Protein AF-A0A5E4J2R1-F1 (afdb_monomer_lite)

Radius of gyration: 23.3 Å; chains: 1; bounding box: 50×39×64 Å

Foldseek 3Di:
DALVLQWDWDDDAQAFIWIGNGNPPDTDTDDGGFGWDEKEAANHLQWIWIDGQQQKIWIGRGNPPDIDIDHRDHDGGDKYWYAYNHRQKIWIATPPPGIAIDGDPPDDDDRPPVVPPDDFQEDEDQEDLADADALVRHQEYEHNAHPAANPEPPPRYHYDDDFFRKHKYKYAHNQDKHAYDHDDQADEDLHDDDGIDDGRKIKIWMFGQHPVSNHTYTNDIDIDD

Secondary structure (DSSP, 8-state):
--TTSSSEEEE-TTS-EEEESSTTSS-EEESS---EEEEEE-TTS--EEEEETTSEEEEESSTTSS-EEEES-SS-----EEE-TTSSEEEEEETTTEEEEEESSS---S---GGG--PPPEEEES--SS--EETTT-SEEEEEEE-S-B--SSTTEES---TT-EEEEEEEESSS--BB---TTEEESSSPPP-B--TTS-EEEEEEEETTTTEEEEEEEEE--

pLDDT: mean 87.52, std 14.46, range [40.81, 98.75]

Structure (mmCIF, N/CA/C/O backbone):
data_AF-A0A5E4J2R1-F1
#
_entry.id   AF-A0A5E4J2R1-F1
#
loop_
_atom_site.group_PDB
_atom_site.id
_atom_site.type_symbol
_atom_site.label_atom_id
_atom_site.label_alt_id
_atom_site.label_comp_id
_atom_site.label_asym_id
_atom_site.label_entity_id
_atom_site.label_seq_id
_atom_site.pdbx_PDB_ins_code
_atom_site.Cartn_x
_atom_site.Cartn_y
_atom_site.Cartn_z
_atom_site.occupancy
_atom_site.B_iso_or_equiv
_atom_site.auth_seq_id
_atom_site.auth_comp_id
_atom_site.auth_asym_id
_atom_site.auth_atom_id
_atom_site.pdbx_PDB_model_num
ATOM 1 N N . MET A 1 1 ? -16.379 -7.594 18.221 1.00 89.44 1 MET A N 1
ATOM 2 C CA . MET A 1 1 ? -15.689 -8.568 19.098 1.00 89.44 1 MET A CA 1
ATOM 3 C C . MET A 1 1 ? -14.523 -9.181 18.340 1.00 89.44 1 MET A C 1
ATOM 5 O O . MET A 1 1 ? -14.569 -9.169 17.112 1.00 89.44 1 MET A O 1
ATOM 9 N N . SER A 1 2 ? -13.507 -9.691 19.039 1.00 94.31 2 SER A N 1
ATOM 10 C CA . SER A 1 2 ? -12.417 -10.453 18.418 1.00 94.31 2 SER A CA 1
ATOM 11 C C . SER A 1 2 ? -12.935 -11.784 17.867 1.00 94.31 2 SER A C 1
ATOM 13 O O . SER A 1 2 ? -14.001 -12.256 18.260 1.00 94.31 2 SER A O 1
ATOM 15 N N . SER A 1 3 ? -12.163 -12.421 16.987 1.00 93.50 3 SER A N 1
ATOM 16 C CA . SER A 1 3 ? -12.487 -13.737 16.411 1.00 93.50 3 SER A CA 1
ATOM 17 C C . SER A 1 3 ? -12.657 -14.834 17.467 1.00 93.50 3 SER A C 1
ATOM 19 O O . SER A 1 3 ? -13.512 -15.699 17.321 1.00 93.50 3 SER A O 1
ATOM 21 N N . SER A 1 4 ? -11.888 -14.761 18.557 1.00 94.06 4 SER A N 1
ATOM 22 C CA . SER A 1 4 ? -12.010 -15.652 19.715 1.00 94.06 4 SER A CA 1
ATOM 23 C C . SER A 1 4 ? -13.182 -15.310 20.639 1.00 94.06 4 SER A C 1
ATOM 25 O O . SER A 1 4 ? -13.498 -16.083 21.535 1.00 94.06 4 SER A O 1
ATOM 27 N N . GLY A 1 5 ? -13.783 -14.126 20.496 1.00 93.88 5 GLY A N 1
ATOM 28 C CA . GLY A 1 5 ? -14.782 -13.590 21.421 1.00 93.88 5 GLY A CA 1
ATOM 29 C C . GLY A 1 5 ? -14.245 -13.150 22.788 1.00 93.88 5 GLY A C 1
ATOM 30 O O . GLY A 1 5 ? -15.014 -12.592 23.572 1.00 93.88 5 GLY A O 1
ATOM 31 N N . GLN A 1 6 ? -12.950 -13.353 23.060 1.00 95.56 6 GLN A N 1
ATOM 32 C CA . GLN A 1 6 ? -12.293 -12.948 24.305 1.00 95.56 6 GLN A CA 1
ATOM 33 C C . GLN A 1 6 ? -12.367 -11.435 24.520 1.00 95.56 6 GLN A C 1
ATOM 35 O O . GLN A 1 6 ? -12.690 -10.993 25.623 1.00 95.56 6 GLN A O 1
ATOM 40 N N . TYR A 1 7 ? -12.078 -10.662 23.467 1.00 96.88 7 TYR A N 1
ATOM 41 C CA . TYR A 1 7 ? -12.119 -9.208 23.503 1.00 96.88 7 TYR A CA 1
ATOM 42 C C . TYR A 1 7 ? -13.437 -8.697 22.933 1.00 96.88 7 TYR A C 1
ATOM 44 O O . TYR A 1 7 ? -13.850 -9.046 21.819 1.00 96.88 7 TYR A O 1
ATOM 52 N N . GLN A 1 8 ? -14.102 -7.840 23.697 1.00 96.75 8 GLN A N 1
ATOM 53 C CA . GLN A 1 8 ? -15.387 -7.258 23.340 1.00 96.75 8 GLN A CA 1
ATOM 54 C C . GLN A 1 8 ? -15.348 -5.757 23.589 1.00 96.75 8 GLN A C 1
ATOM 56 O O . GLN A 1 8 ? -14.714 -5.286 24.529 1.00 96.75 8 GLN A O 1
ATOM 61 N N . LEU A 1 9 ? -16.013 -5.023 22.705 1.00 94.19 9 LEU A N 1
ATOM 62 C CA . LEU A 1 9 ? -16.064 -3.572 22.707 1.00 94.19 9 LEU A CA 1
ATOM 63 C C . LEU A 1 9 ? -17.522 -3.173 22.558 1.00 94.19 9 LEU A C 1
ATOM 65 O O . LEU A 1 9 ? -18.191 -3.627 21.627 1.00 94.19 9 LEU A O 1
ATOM 69 N N . ALA A 1 10 ? -17.994 -2.359 23.487 1.00 92.31 10 ALA A N 1
ATOM 70 C CA . ALA A 1 10 ? -19.343 -1.835 23.497 1.00 92.31 10 ALA A CA 1
ATOM 71 C C . ALA A 1 10 ? -19.299 -0.339 23.787 1.00 92.31 10 ALA A C 1
ATOM 73 O O . ALA A 1 10 ? -18.392 0.165 24.447 1.00 92.31 10 ALA A O 1
ATOM 74 N N . ILE A 1 11 ? -20.296 0.364 23.277 1.00 89.88 11 ILE A N 1
ATOM 75 C CA . ILE A 1 11 ? -20.516 1.777 23.552 1.00 89.88 11 ILE A CA 1
ATOM 76 C C . ILE A 1 11 ? -21.952 1.954 23.994 1.00 89.88 11 ILE A C 1
ATOM 78 O O . ILE A 1 11 ? -22.851 1.237 23.549 1.00 89.88 11 ILE A O 1
ATOM 82 N N . VAL A 1 12 ? -22.156 2.937 24.854 1.00 85.50 12 VAL A N 1
ATOM 83 C CA . VAL A 1 12 ? -23.478 3.453 25.169 1.00 85.50 12 VAL A CA 1
ATOM 84 C C . VAL A 1 12 ? -23.508 4.890 24.661 1.00 85.50 12 VAL A C 1
ATOM 86 O O . VAL A 1 12 ? -22.585 5.668 24.902 1.00 85.50 12 VAL A O 1
ATOM 89 N N . TYR A 1 13 ? -24.537 5.217 23.879 1.00 77.56 13 TYR A N 1
ATOM 90 C CA . TYR A 1 13 ? -24.644 6.530 23.252 1.00 77.56 13 TYR A CA 1
ATOM 91 C C . TYR A 1 13 ? -24.635 7.637 24.316 1.00 77.56 13 TYR A C 1
ATOM 93 O O . TYR A 1 13 ? -25.424 7.600 25.260 1.00 77.56 13 TYR A O 1
ATOM 101 N N . GLY A 1 14 ? -23.738 8.613 24.153 1.00 70.81 14 GLY A N 1
ATOM 102 C CA . GLY A 1 14 ? -23.574 9.736 25.081 1.00 70.81 14 GLY A CA 1
ATOM 103 C C . GLY A 1 14 ? -22.829 9.410 26.379 1.00 70.81 14 GLY A C 1
ATOM 104 O O . GLY A 1 14 ? -22.854 10.228 27.298 1.00 70.81 14 GLY A O 1
ATOM 105 N N . THR A 1 15 ? -22.189 8.240 26.490 1.00 81.50 15 THR A N 1
ATOM 106 C CA . THR A 1 15 ? -21.354 7.902 27.650 1.00 81.50 15 THR A CA 1
ATOM 107 C C . THR A 1 15 ? -19.948 7.464 27.233 1.00 81.50 15 THR A C 1
ATOM 109 O O . THR A 1 15 ? -19.196 8.250 26.678 1.00 81.50 15 THR A O 1
ATOM 112 N N . THR A 1 16 ? -19.524 6.253 27.559 1.00 87.19 16 THR A N 1
ATOM 113 C CA . THR A 1 16 ? -18.132 5.817 27.509 1.00 87.19 16 THR A CA 1
ATOM 114 C C . THR A 1 16 ? -17.987 4.529 26.712 1.00 87.19 16 THR A C 1
ATOM 116 O O . THR A 1 16 ? -18.958 3.894 26.287 1.00 87.19 16 THR A O 1
ATOM 119 N N . ILE A 1 17 ? -16.732 4.149 26.498 1.00 90.25 17 ILE A N 1
ATOM 120 C CA . ILE A 1 17 ? -16.370 2.877 25.894 1.00 90.25 17 ILE A CA 1
ATOM 121 C C . ILE A 1 17 ? -16.270 1.829 27.004 1.00 90.25 17 ILE A C 1
ATOM 123 O O . ILE A 1 17 ? -15.612 2.050 28.023 1.00 90.25 17 ILE A O 1
ATOM 127 N N . TYR A 1 18 ? -16.884 0.673 26.778 1.00 92.88 18 TYR A N 1
ATOM 128 C CA . TYR A 1 18 ? -16.782 -0.504 27.628 1.00 92.88 18 TYR A CA 1
ATOM 129 C C . TYR A 1 18 ? -15.952 -1.569 26.922 1.00 92.88 18 TYR A C 1
ATOM 131 O O . TYR A 1 18 ? -16.212 -1.911 25.765 1.00 92.88 18 TYR A O 1
ATOM 139 N N . ILE A 1 19 ? -14.977 -2.124 27.638 1.00 94.19 19 ILE A N 1
ATOM 140 C CA . ILE A 1 19 ? -14.077 -3.154 27.122 1.00 94.19 19 ILE A CA 1
ATOM 141 C C . ILE A 1 19 ? -14.129 -4.369 28.031 1.00 94.19 19 ILE A C 1
ATOM 143 O O . ILE A 1 19 ? -13.991 -4.254 29.248 1.00 94.19 19 ILE A O 1
ATOM 147 N N . SER A 1 20 ? -14.285 -5.542 27.432 1.00 96.44 20 SER A N 1
ATOM 148 C CA . SER A 1 20 ? -14.070 -6.815 28.109 1.00 96.44 20 SER A CA 1
ATOM 149 C C . SER A 1 20 ? -12.901 -7.544 27.465 1.00 96.44 20 SER A C 1
ATOM 151 O O . SER A 1 20 ? -12.768 -7.551 26.244 1.00 96.44 20 SER A O 1
ATOM 153 N N . SER A 1 21 ? -12.068 -8.168 28.292 1.00 95.62 21 SER A N 1
ATOM 154 C CA . SER A 1 21 ? -10.957 -9.040 27.888 1.00 95.62 21 SER A CA 1
ATOM 155 C C . SER A 1 21 ? -11.150 -10.490 28.351 1.00 95.62 21 SER A C 1
ATOM 157 O O . SER A 1 21 ? -10.240 -11.315 28.236 1.00 95.62 21 SER A O 1
ATOM 159 N N . ASN A 1 22 ? -12.327 -10.802 28.902 1.00 95.56 22 ASN A N 1
ATOM 160 C CA . ASN A 1 22 ? -12.652 -12.084 29.520 1.00 95.56 22 ASN A CA 1
ATOM 161 C C . ASN A 1 22 ? -14.040 -12.593 29.110 1.00 95.56 22 ASN A C 1
ATOM 163 O O . ASN A 1 22 ? -14.791 -13.113 29.938 1.00 95.56 22 ASN A O 1
ATOM 167 N N . TYR A 1 23 ? -14.354 -12.490 27.814 1.00 95.94 23 TYR A N 1
ATOM 168 C CA . TYR A 1 23 ? -15.583 -13.038 27.224 1.00 95.94 23 TYR A CA 1
ATOM 169 C C . TYR A 1 23 ? -16.872 -12.399 27.768 1.00 95.94 23 TYR A C 1
ATOM 171 O O . TYR A 1 23 ? -17.917 -13.043 27.813 1.00 95.94 23 TYR A O 1
ATOM 179 N N . GLY A 1 24 ? -16.811 -11.132 28.187 1.00 95.62 24 GLY A N 1
ATOM 180 C CA . GLY A 1 24 ? -17.970 -10.387 28.680 1.00 95.62 24 GLY A CA 1
ATOM 181 C C . GLY A 1 24 ? -18.297 -10.616 30.158 1.00 95.62 24 GLY A C 1
ATOM 182 O O . GLY A 1 24 ? -19.318 -10.112 30.619 1.00 95.62 24 GLY A O 1
ATOM 183 N N . GLN A 1 25 ? -17.452 -11.337 30.908 1.00 95.44 25 GLN A N 1
ATOM 184 C CA . GLN A 1 25 ? -17.652 -11.564 32.347 1.00 95.44 25 GLN A CA 1
ATOM 185 C C . GLN A 1 25 ? -17.498 -10.277 33.161 1.00 95.44 25 GLN A C 1
ATOM 187 O O . GLN A 1 25 ? -18.280 -10.017 34.072 1.00 95.44 25 GLN A O 1
ATOM 192 N N . THR A 1 26 ? -16.500 -9.456 32.827 1.00 96.19 26 THR A N 1
ATOM 193 C CA . THR A 1 26 ? -16.314 -8.127 33.417 1.00 96.19 26 THR A CA 1
ATOM 194 C C . THR A 1 26 ? -16.064 -7.090 32.333 1.00 96.19 26 THR A C 1
ATOM 196 O O . THR A 1 26 ? -15.478 -7.398 31.291 1.00 96.19 26 THR A O 1
ATOM 199 N N . TRP A 1 27 ? -16.457 -5.851 32.617 1.00 94.31 27 TRP A N 1
ATOM 200 C CA . TRP A 1 27 ? -16.307 -4.717 31.715 1.00 94.31 27 TRP A CA 1
ATOM 201 C C . TRP A 1 27 ? -15.584 -3.571 32.412 1.00 94.31 27 TRP A C 1
ATOM 203 O O . TRP A 1 27 ? -15.973 -3.153 33.502 1.00 94.31 27 TRP A O 1
ATOM 213 N N . THR A 1 28 ? -14.552 -3.056 31.757 1.00 92.19 28 THR A N 1
ATOM 214 C CA . THR A 1 28 ? -13.813 -1.868 32.177 1.00 92.19 28 THR A CA 1
ATOM 215 C C . THR A 1 28 ? -14.284 -0.676 31.358 1.00 92.19 28 THR A C 1
ATOM 217 O O . THR A 1 28 ? -14.430 -0.777 30.140 1.00 92.19 28 THR A O 1
ATOM 220 N N . VAL A 1 29 ? -14.508 0.454 32.024 1.00 90.12 29 VAL A N 1
ATOM 221 C CA . VAL A 1 29 ? -14.867 1.720 31.378 1.00 90.12 29 VAL A CA 1
ATOM 222 C C . VAL A 1 29 ? -13.604 2.496 31.028 1.00 90.12 29 VAL A C 1
ATOM 224 O O . VAL A 1 29 ? -12.741 2.678 31.885 1.00 90.12 29 VAL A O 1
ATOM 227 N N . ILE A 1 30 ? -13.516 2.984 29.791 1.00 84.94 30 ILE A N 1
ATOM 228 C CA . ILE A 1 30 ? -12.405 3.812 29.322 1.00 84.94 30 ILE A CA 1
ATOM 229 C C . ILE A 1 30 ? -12.891 5.217 28.948 1.00 84.94 30 ILE A C 1
ATOM 231 O O . ILE A 1 30 ? -13.820 5.376 28.155 1.00 84.94 30 ILE A O 1
ATOM 235 N N . GLY A 1 31 ? -12.183 6.226 29.471 1.00 72.75 31 GLY A N 1
ATOM 236 C CA . GLY A 1 31 ? -12.315 7.634 29.089 1.00 72.75 31 GLY A CA 1
ATOM 237 C C . GLY A 1 31 ? -13.378 8.427 29.856 1.00 72.75 31 GLY A C 1
ATOM 238 O O . GLY A 1 31 ? -14.080 7.908 30.722 1.00 72.75 31 GLY A O 1
ATOM 239 N N . ALA A 1 32 ? -13.462 9.719 29.531 1.00 66.81 32 ALA A N 1
ATOM 240 C CA . ALA A 1 32 ? -14.555 10.596 29.944 1.00 66.81 32 ALA A CA 1
ATOM 241 C C . ALA A 1 32 ? -15.752 10.442 28.980 1.00 66.81 32 ALA A C 1
ATOM 243 O O . ALA A 1 32 ? -15.546 9.996 27.849 1.00 66.81 32 ALA A O 1
ATOM 244 N N . PRO A 1 33 ? -16.982 10.799 29.397 1.00 74.25 33 PRO A N 1
ATOM 245 C CA . PRO A 1 33 ? -18.154 10.713 28.535 1.00 74.25 33 PRO A CA 1
ATOM 246 C C . PRO A 1 33 ? -17.985 11.491 27.223 1.00 74.25 33 PRO A C 1
ATOM 248 O O . PRO A 1 33 ? -17.646 12.673 27.241 1.00 74.25 33 PRO A O 1
ATOM 251 N N . ASP A 1 34 ? -18.259 10.829 26.103 1.00 84.19 34 ASP A N 1
ATOM 252 C CA . ASP A 1 34 ? -18.321 11.397 24.760 1.00 84.19 34 ASP A CA 1
ATOM 253 C C . ASP A 1 34 ? -19.457 10.722 23.966 1.00 84.19 34 ASP A C 1
ATOM 255 O O . ASP A 1 34 ? -19.998 9.675 24.329 1.00 84.19 34 ASP A O 1
ATOM 259 N N . TYR A 1 35 ? -19.851 11.317 22.850 1.00 87.19 35 TYR A N 1
ATOM 260 C CA . TYR A 1 35 ? -20.931 10.830 22.003 1.00 87.19 35 TYR A CA 1
ATOM 261 C C . TYR A 1 35 ? -20.401 9.823 20.984 1.00 87.19 35 TYR A C 1
ATOM 263 O O . TYR A 1 35 ? -20.347 10.097 19.784 1.00 87.19 35 TYR A O 1
ATOM 271 N N . PHE A 1 36 ? -19.988 8.651 21.468 1.00 89.06 36 PHE A N 1
ATOM 272 C CA . PHE A 1 36 ? -19.581 7.539 20.611 1.00 89.06 36 PHE A CA 1
ATOM 273 C C . PHE A 1 36 ? -20.764 6.983 19.815 1.00 89.06 36 PHE A C 1
ATOM 275 O O . PHE A 1 36 ? -21.855 6.787 20.352 1.00 89.06 36 PHE A O 1
ATOM 282 N N . ILE A 1 37 ? -20.531 6.708 18.533 1.00 88.88 37 ILE A N 1
ATOM 283 C CA . ILE A 1 37 ? -21.577 6.289 17.583 1.00 88.88 37 ILE A CA 1
ATOM 284 C C . ILE A 1 37 ? -21.237 5.012 16.818 1.00 88.88 37 ILE A C 1
ATOM 286 O O . ILE A 1 37 ? -22.139 4.322 16.353 1.00 88.88 37 ILE A O 1
ATOM 290 N N . SER A 1 38 ? -19.955 4.663 16.704 1.00 90.38 38 SER A N 1
ATOM 291 C CA . SER A 1 38 ? -19.528 3.425 16.055 1.00 90.38 38 SER A CA 1
ATOM 292 C C . SER A 1 38 ? -18.242 2.910 16.683 1.00 90.38 38 SER A C 1
ATOM 294 O O . SER A 1 38 ? -17.382 3.680 17.114 1.00 90.38 38 SER A O 1
ATOM 296 N N . VAL A 1 39 ? -18.103 1.587 16.687 1.00 93.38 39 VAL A N 1
ATOM 297 C CA . VAL A 1 39 ? -16.910 0.880 17.151 1.00 93.38 39 VAL A CA 1
ATOM 298 C C . VAL A 1 39 ? -16.507 -0.215 16.178 1.00 93.38 39 VAL A C 1
ATOM 300 O O . VAL A 1 39 ? -17.352 -0.790 15.496 1.00 93.38 39 VAL A O 1
ATOM 303 N N . ALA A 1 40 ? -15.216 -0.530 16.134 1.00 94.19 40 ALA A N 1
ATOM 304 C CA . ALA A 1 40 ? -14.683 -1.648 15.366 1.00 94.19 40 ALA A CA 1
ATOM 305 C C . ALA A 1 40 ? -13.457 -2.251 16.059 1.00 94.19 40 ALA A C 1
ATOM 307 O O . ALA A 1 40 ? -12.823 -1.617 16.898 1.00 94.19 40 ALA A O 1
ATOM 308 N N . MET A 1 41 ? -13.124 -3.494 15.720 1.00 94.62 41 MET A N 1
ATOM 309 C CA . MET A 1 41 ? -12.015 -4.226 16.329 1.00 94.62 41 MET A CA 1
ATOM 310 C C . MET A 1 41 ? -11.396 -5.192 15.315 1.00 94.62 41 MET A C 1
ATOM 312 O O . MET A 1 41 ? -12.126 -5.773 14.511 1.00 94.62 41 MET A O 1
ATOM 316 N N . SER A 1 42 ? -10.073 -5.380 15.359 1.00 94.38 42 SER A N 1
ATOM 317 C CA . SER A 1 42 ? -9.389 -6.413 14.568 1.00 94.38 42 SER A CA 1
ATOM 318 C C . SER A 1 42 ? -9.768 -7.825 15.030 1.00 94.38 42 SER A C 1
ATOM 320 O O . SER A 1 42 ? -10.195 -8.041 16.165 1.00 94.38 42 SER A O 1
ATOM 322 N N . ALA A 1 43 ? -9.545 -8.838 14.191 1.00 92.94 43 ALA A N 1
ATOM 323 C CA . ALA A 1 43 ? -9.844 -10.223 14.562 1.00 92.94 43 ALA A CA 1
ATOM 324 C C . ALA A 1 43 ? -9.031 -10.702 15.778 1.00 92.94 43 ALA A C 1
ATOM 326 O O . ALA A 1 43 ? -9.512 -11.548 16.533 1.00 92.94 43 ALA A O 1
ATOM 327 N N . SER A 1 44 ? -7.834 -10.149 15.998 1.00 91.56 44 SER A N 1
ATOM 328 C CA . SER A 1 44 ? -7.002 -10.429 17.176 1.00 91.56 44 SER A CA 1
ATOM 329 C C . SER A 1 44 ? -7.484 -9.740 18.456 1.00 91.56 44 SER A C 1
ATOM 331 O O . SER A 1 44 ? -7.102 -10.152 19.544 1.00 91.56 44 SER A O 1
ATOM 333 N N . GLY A 1 45 ? -8.301 -8.688 18.354 1.00 93.50 45 GLY A N 1
ATOM 334 C CA . GLY A 1 45 ? -8.686 -7.838 19.485 1.00 93.50 45 GLY A CA 1
ATOM 335 C C . GLY A 1 45 ? -7.661 -6.772 19.878 1.00 93.50 45 GLY A C 1
ATOM 336 O O . GLY A 1 45 ? -7.972 -5.911 20.701 1.00 93.50 45 GLY A O 1
ATOM 337 N N . GLN A 1 46 ? -6.467 -6.805 19.278 1.00 91.81 46 GLN A N 1
ATOM 338 C CA . GLN A 1 46 ? -5.376 -5.881 19.584 1.00 91.81 46 GLN A CA 1
ATOM 339 C C . GLN A 1 46 ? -5.703 -4.444 19.180 1.00 91.81 46 GLN A C 1
ATOM 341 O O . GLN A 1 46 ? -5.436 -3.524 19.950 1.00 91.81 46 GLN A O 1
ATOM 346 N N . ILE A 1 47 ? -6.272 -4.259 17.984 1.00 91.31 47 ILE A N 1
ATOM 347 C CA . ILE A 1 47 ? -6.663 -2.941 17.489 1.00 91.31 47 ILE A CA 1
ATOM 348 C C . ILE A 1 47 ? -8.138 -2.740 17.784 1.00 91.31 47 ILE A C 1
ATOM 350 O O . ILE A 1 47 ? -8.976 -3.544 17.369 1.00 91.31 47 ILE A O 1
ATOM 354 N N . GLN A 1 48 ? -8.445 -1.649 18.474 1.00 93.44 48 GLN A N 1
ATOM 355 C CA . GLN A 1 48 ? -9.800 -1.266 18.844 1.00 93.44 48 GLN A CA 1
ATOM 356 C C . GLN A 1 48 ? -10.028 0.187 18.452 1.00 93.44 48 GLN A C 1
ATOM 358 O O . GLN A 1 48 ? -9.163 1.038 18.655 1.00 93.44 48 GLN A O 1
ATOM 363 N N . LEU A 1 49 ? -11.182 0.450 17.852 1.00 92.00 49 LEU A N 1
ATOM 364 C CA . LEU A 1 49 ? -11.539 1.739 17.285 1.00 92.00 49 LEU A CA 1
ATOM 365 C C . LEU A 1 49 ? -12.886 2.177 17.837 1.00 92.00 49 LEU A C 1
ATOM 367 O O . LEU A 1 49 ? -13.826 1.382 17.884 1.00 92.00 49 LEU A O 1
ATOM 371 N N . ALA A 1 50 ? -12.988 3.453 18.176 1.00 91.25 50 ALA A N 1
ATOM 372 C CA . ALA A 1 50 ? -14.244 4.109 18.491 1.00 91.25 50 ALA A CA 1
ATOM 373 C C . ALA A 1 50 ? -14.265 5.481 17.828 1.00 91.25 50 ALA A C 1
ATOM 375 O O . ALA A 1 50 ? -13.239 6.153 17.753 1.00 91.25 50 ALA A O 1
ATOM 376 N N . VAL A 1 51 ? -15.420 5.903 17.336 1.00 88.75 51 VAL A N 1
ATOM 377 C CA . VAL A 1 51 ? -15.590 7.227 16.734 1.00 88.75 51 VAL A CA 1
ATOM 378 C C . VAL A 1 51 ? -16.744 7.959 17.393 1.00 88.75 51 VAL A C 1
ATOM 380 O O . VAL A 1 51 ? -17.739 7.337 17.784 1.00 88.75 51 VAL A O 1
ATOM 383 N N . ASN A 1 52 ? -16.592 9.272 17.537 1.00 87.12 52 ASN A N 1
ATOM 384 C CA . ASN A 1 52 ? -17.597 10.136 18.139 1.00 87.12 52 ASN A CA 1
ATOM 385 C C . ASN A 1 52 ? -18.289 11.023 17.093 1.00 87.12 52 ASN A C 1
ATOM 387 O O . ASN A 1 52 ? -17.928 11.059 15.911 1.00 87.12 52 ASN A O 1
ATOM 391 N N . THR A 1 53 ? -19.295 11.772 17.538 1.00 83.81 53 THR A N 1
ATOM 392 C CA . THR A 1 53 ? -19.990 12.751 16.696 1.00 83.81 53 THR A CA 1
ATOM 393 C C . THR A 1 53 ? -19.123 13.963 16.352 1.00 83.81 53 THR A C 1
ATOM 395 O O . THR A 1 53 ? -19.404 14.631 15.370 1.00 83.81 53 THR A O 1
ATOM 398 N N . THR A 1 54 ? -18.045 14.265 17.074 1.00 82.12 54 THR A N 1
ATOM 399 C CA . THR A 1 54 ? -17.214 15.454 16.785 1.00 82.12 54 THR A CA 1
ATOM 400 C C . THR A 1 54 ? -16.166 15.231 15.688 1.00 82.12 54 THR A C 1
ATOM 402 O O . THR A 1 54 ? -15.422 16.150 15.354 1.00 82.12 54 THR A O 1
ATOM 405 N N . GLY A 1 55 ? -16.119 14.033 15.094 1.00 81.12 55 GLY A N 1
ATOM 406 C CA . GLY A 1 55 ? -15.180 13.696 14.021 1.00 81.12 55 GLY A CA 1
ATOM 407 C C . GLY A 1 55 ? -13.822 13.198 14.522 1.00 81.12 55 GLY A C 1
ATOM 408 O O . GLY A 1 55 ? -12.863 13.147 13.744 1.00 81.12 55 GLY A O 1
ATOM 409 N N . LEU A 1 56 ? -13.724 12.823 15.801 1.00 85.25 56 LEU A N 1
ATOM 410 C CA . LEU A 1 56 ? -12.561 12.144 16.364 1.00 85.25 56 LEU A CA 1
ATOM 411 C C . LEU A 1 56 ? -12.681 10.627 16.200 1.00 85.25 56 LEU A C 1
ATOM 413 O O . LEU A 1 56 ? -13.745 10.033 16.387 1.00 85.25 56 LEU A O 1
ATOM 417 N N . ILE A 1 57 ? -11.541 9.998 15.923 1.0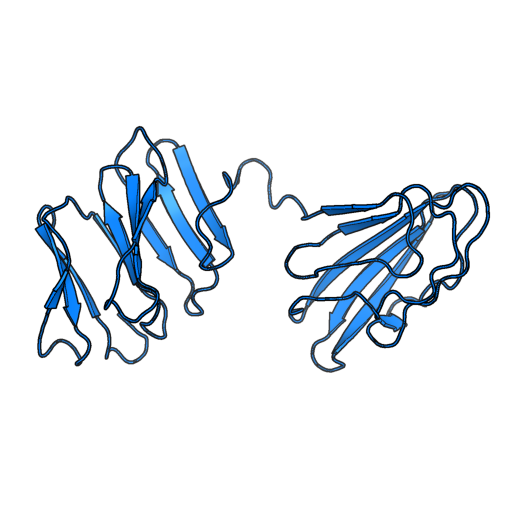0 88.06 57 ILE A N 1
ATOM 418 C CA . ILE A 1 57 ? -11.334 8.562 16.092 1.00 88.06 57 ILE A CA 1
ATOM 419 C C . ILE A 1 57 ? -10.392 8.307 17.251 1.00 88.06 57 ILE A C 1
ATOM 421 O O . ILE A 1 57 ? -9.308 8.878 17.332 1.00 88.06 57 ILE A O 1
ATOM 425 N N . TYR A 1 58 ? -10.808 7.403 18.117 1.00 88.75 58 TYR A N 1
ATOM 426 C CA . TYR A 1 58 ? -10.050 6.869 19.225 1.00 88.75 58 TYR A CA 1
ATOM 427 C C . TYR A 1 58 ? -9.501 5.513 18.801 1.00 88.75 58 TYR A C 1
ATOM 429 O O . TYR A 1 58 ? -10.232 4.676 18.269 1.00 88.75 58 TYR A O 1
ATOM 437 N N . VAL A 1 59 ? -8.205 5.315 19.014 1.00 89.12 59 VAL A N 1
ATOM 438 C CA . VAL A 1 59 ? -7.459 4.135 18.583 1.00 89.12 59 VAL A CA 1
ATOM 439 C C . VAL A 1 59 ? -6.705 3.562 19.772 1.00 89.12 59 VAL A C 1
ATOM 441 O O . VAL A 1 59 ? -5.880 4.250 20.378 1.00 89.12 59 VAL A O 1
ATOM 444 N N . SER A 1 60 ? -6.948 2.287 20.052 1.00 91.00 60 SER A N 1
ATOM 445 C CA . SER A 1 60 ? -6.082 1.450 20.876 1.00 91.00 60 SER A CA 1
ATOM 446 C C . SER A 1 60 ? -5.367 0.430 19.998 1.00 91.00 60 SER A C 1
ATOM 448 O O . SER A 1 60 ? -5.952 -0.112 19.058 1.00 91.00 60 SER A O 1
ATOM 450 N N . LEU A 1 61 ? -4.094 0.187 20.307 1.00 88.19 61 LEU A N 1
ATOM 451 C CA . LEU A 1 61 ? -3.229 -0.791 19.634 1.00 88.19 61 LEU A CA 1
ATOM 452 C C . LEU A 1 61 ? -2.759 -1.901 20.590 1.00 88.19 61 LEU A C 1
ATOM 454 O O . LEU A 1 61 ? -1.894 -2.706 20.246 1.00 88.19 61 LEU A O 1
ATOM 458 N N . ASP A 1 62 ? -3.293 -1.915 21.806 1.00 86.81 62 ASP A N 1
ATOM 459 C CA . ASP A 1 62 ? -2.842 -2.729 22.928 1.00 86.81 62 ASP A CA 1
ATOM 460 C C . ASP A 1 62 ? -4.029 -3.340 23.682 1.00 86.81 62 ASP A C 1
ATOM 462 O O . ASP A 1 62 ? -4.055 -3.391 24.908 1.00 86.81 62 ASP A O 1
ATOM 466 N N . PHE A 1 63 ? -5.015 -3.841 22.931 1.00 90.50 63 PHE A N 1
ATOM 467 C CA . PHE A 1 63 ? -6.181 -4.550 23.470 1.00 90.50 63 PHE A CA 1
ATOM 468 C C . PHE A 1 63 ? -7.082 -3.695 24.373 1.00 90.50 63 PHE A C 1
ATOM 470 O O . PHE A 1 63 ? -7.794 -4.222 25.231 1.00 90.50 63 PHE A O 1
ATOM 477 N N . GLY A 1 64 ? -7.097 -2.383 24.151 1.00 89.81 64 GLY A N 1
ATOM 478 C CA . GLY A 1 64 ? -7.942 -1.451 24.886 1.00 89.81 64 GLY A CA 1
ATOM 479 C C . GLY A 1 64 ? -7.303 -0.879 26.150 1.00 89.81 64 GLY A C 1
ATOM 480 O O . GLY A 1 64 ? -8.006 -0.201 26.898 1.00 89.81 64 GLY A O 1
ATOM 481 N N . LEU A 1 65 ? -6.013 -1.139 26.398 1.00 87.81 65 LEU A N 1
ATOM 482 C CA . LEU A 1 65 ? -5.306 -0.651 27.586 1.00 87.81 65 LEU A CA 1
ATOM 483 C C . LEU A 1 65 ? -4.983 0.845 27.488 1.00 87.81 65 LEU A C 1
ATOM 485 O O . LEU A 1 65 ? -5.178 1.577 28.458 1.00 87.81 65 LEU A O 1
ATOM 489 N N . THR A 1 66 ? -4.536 1.313 26.321 1.00 87.44 66 THR A N 1
ATOM 490 C CA . THR A 1 66 ? -4.283 2.731 26.044 1.00 87.44 66 THR A CA 1
ATOM 491 C C . THR A 1 66 ? -5.015 3.189 24.791 1.00 87.44 66 THR A C 1
ATOM 493 O O . THR A 1 66 ? -5.226 2.427 23.848 1.00 87.44 66 THR A O 1
ATOM 496 N N . TRP A 1 67 ? -5.426 4.459 24.788 1.00 89.00 67 TRP A N 1
ATOM 497 C CA . TRP A 1 67 ? -6.214 5.054 23.714 1.00 89.00 67 TRP A CA 1
ATOM 498 C C . TRP A 1 67 ? -5.662 6.419 23.335 1.00 89.00 67 TRP A C 1
ATOM 500 O O . TRP A 1 67 ? -5.400 7.258 24.194 1.00 89.00 67 TRP A O 1
ATOM 510 N N . ASN A 1 68 ? -5.527 6.645 22.032 1.00 86.00 68 ASN A N 1
ATOM 511 C CA . ASN A 1 68 ? -5.132 7.925 21.457 1.00 86.00 68 ASN A CA 1
ATOM 512 C C . ASN A 1 68 ? -6.237 8.426 20.527 1.00 86.00 68 ASN A C 1
ATOM 514 O O . ASN A 1 68 ? -6.841 7.626 19.816 1.00 86.00 68 ASN A O 1
ATOM 518 N N . SER A 1 69 ? -6.493 9.734 20.509 1.00 86.19 69 SER A N 1
ATOM 519 C CA . SER A 1 69 ? -7.517 10.348 19.656 1.00 86.19 69 SER A CA 1
ATOM 520 C C . SER A 1 69 ? -6.911 11.127 18.491 1.00 86.19 69 SER A C 1
ATOM 522 O O . SER A 1 69 ? -5.930 11.851 18.672 1.00 86.19 69 SER A O 1
ATOM 524 N N . TYR A 1 70 ? -7.545 11.059 17.322 1.00 84.25 70 TYR A N 1
ATOM 525 C CA . TYR A 1 70 ? -7.129 11.760 16.109 1.00 84.25 70 TYR A CA 1
ATOM 526 C C . TYR A 1 70 ? -8.325 12.396 15.408 1.00 84.25 70 TYR A C 1
ATOM 528 O O . TYR A 1 70 ? -9.398 11.803 15.337 1.00 84.25 70 TYR A O 1
ATOM 536 N N . MET A 1 71 ? -8.136 13.593 14.857 1.00 83.69 71 MET A N 1
ATOM 537 C CA . MET A 1 71 ? -9.169 14.272 14.077 1.00 83.69 71 MET A CA 1
ATOM 538 C C . MET A 1 71 ? -9.243 13.693 12.664 1.00 83.69 71 MET A C 1
ATOM 540 O O . MET A 1 71 ? -8.258 13.731 11.929 1.00 83.69 71 MET A O 1
ATOM 544 N N . ILE A 1 72 ? -10.416 13.175 12.288 1.00 77.56 72 ILE A N 1
ATOM 545 C CA . ILE A 1 72 ? -10.723 12.743 10.917 1.00 77.56 72 ILE A CA 1
ATOM 546 C C . ILE A 1 72 ? -11.212 13.941 10.101 1.00 77.56 72 ILE A C 1
ATOM 548 O O . ILE A 1 72 ? -10.757 14.149 8.976 1.00 77.56 72 ILE A O 1
ATOM 552 N N . HIS A 1 73 ? -12.138 14.731 10.658 1.00 73.94 73 HIS A N 1
ATOM 553 C CA . HIS A 1 73 ? -12.716 15.887 9.977 1.00 73.94 73 HIS A CA 1
ATOM 554 C C . HIS A 1 73 ? -13.215 16.951 10.976 1.00 73.94 73 HIS A C 1
ATOM 556 O O . HIS A 1 73 ? -13.862 16.585 11.953 1.00 73.94 73 HIS A O 1
ATOM 562 N N . PRO A 1 74 ? -12.958 18.254 10.746 1.00 67.19 74 PRO A N 1
ATOM 563 C CA . PRO A 1 74 ? -13.231 19.306 11.730 1.00 67.19 74 PRO A CA 1
ATOM 564 C C . PRO A 1 74 ? -14.682 19.828 11.780 1.00 67.19 74 PRO A C 1
ATOM 566 O O . PRO A 1 74 ? -14.978 20.620 12.669 1.00 67.19 74 PRO A O 1
ATOM 569 N N . SER A 1 75 ? -15.576 19.472 10.840 1.00 61.94 75 SER A N 1
ATOM 570 C CA . SER A 1 75 ? -16.861 20.193 10.677 1.00 61.94 75 SER A CA 1
ATOM 571 C C . SER A 1 75 ? -18.147 19.380 10.425 1.00 61.94 75 SER A C 1
ATOM 573 O O . SER A 1 75 ? -19.133 19.979 10.004 1.00 61.94 75 SER A O 1
ATOM 575 N N . SER A 1 76 ? -18.211 18.062 10.674 1.00 61.75 76 SER A N 1
ATOM 576 C CA . SER A 1 76 ? -19.506 17.339 10.625 1.00 61.75 76 SER A CA 1
ATOM 577 C C . SER A 1 76 ? -19.489 15.949 11.271 1.00 61.75 76 SER A C 1
ATOM 579 O O . SER A 1 76 ? -18.468 15.259 11.272 1.00 61.75 76 SER A O 1
ATOM 581 N N . SER A 1 77 ? -20.673 15.570 11.759 1.00 67.19 77 SER A N 1
ATOM 582 C CA . SER A 1 77 ? -21.026 14.500 12.686 1.00 67.19 77 SER A CA 1
ATOM 583 C C . SER A 1 77 ? -21.915 13.436 12.033 1.00 67.19 77 SER A C 1
ATOM 585 O O . SER A 1 77 ? -23.125 13.592 11.994 1.00 67.19 77 SER A O 1
ATOM 587 N N . ALA A 1 78 ? -21.316 12.348 11.563 1.00 57.88 78 ALA A N 1
ATOM 588 C CA . ALA A 1 78 ? -21.721 10.957 11.795 1.00 57.88 78 ALA A CA 1
ATOM 589 C C . ALA A 1 78 ? -20.688 10.103 11.063 1.00 57.88 78 ALA A C 1
ATOM 591 O O . ALA A 1 78 ? -20.377 10.326 9.890 1.00 57.88 78 ALA A O 1
ATOM 592 N N . THR A 1 79 ? -20.082 9.177 11.787 1.00 74.06 79 THR A N 1
ATOM 593 C CA . THR A 1 79 ? -18.972 8.384 11.295 1.00 74.06 79 THR A CA 1
ATOM 594 C C . THR A 1 79 ? -19.213 6.932 11.666 1.00 74.06 79 THR A C 1
ATOM 596 O O . THR A 1 79 ? -19.456 6.589 12.821 1.00 74.06 79 THR A O 1
ATOM 599 N N . PHE A 1 80 ? -19.192 6.066 10.661 1.00 84.44 80 PHE A N 1
ATOM 600 C CA . PHE A 1 80 ? -19.069 4.632 10.867 1.00 84.44 80 PHE A CA 1
ATOM 601 C C . PHE A 1 80 ? -17.602 4.276 10.746 1.00 84.44 80 PHE A C 1
ATOM 603 O O . PHE A 1 80 ? -16.886 4.877 9.946 1.00 84.44 80 PHE A O 1
ATOM 610 N N . VAL A 1 81 ? -17.154 3.302 11.528 1.00 88.25 81 VAL A N 1
ATOM 611 C CA . VAL A 1 81 ? -15.794 2.775 11.436 1.00 88.25 81 VAL A CA 1
ATOM 612 C C . VAL A 1 81 ? -15.843 1.277 11.200 1.00 88.25 81 VAL A C 1
ATOM 614 O O . VAL A 1 81 ? -16.604 0.562 11.847 1.00 88.25 81 VAL A O 1
ATOM 617 N N . CYS A 1 82 ? -15.008 0.792 10.287 1.00 91.19 82 CYS A N 1
ATOM 618 C CA . CYS A 1 82 ? -14.727 -0.630 10.145 1.00 91.19 82 CYS A CA 1
ATOM 619 C C . CYS A 1 82 ? -13.234 -0.860 9.910 1.00 91.19 82 CYS A C 1
ATOM 621 O O . CYS A 1 82 ? -12.528 0.003 9.386 1.00 91.19 82 CYS A O 1
ATOM 623 N N . ILE A 1 83 ? -12.760 -2.044 10.279 1.00 89.88 83 ILE A N 1
ATOM 624 C CA . ILE A 1 83 ? -11.366 -2.460 10.135 1.00 89.88 83 ILE A CA 1
ATOM 625 C C . ILE A 1 83 ? -11.309 -3.850 9.506 1.00 89.88 83 ILE A C 1
ATOM 627 O O . ILE A 1 83 ? -12.187 -4.680 9.747 1.00 89.88 83 ILE A O 1
ATOM 631 N N . SER A 1 84 ? -10.292 -4.102 8.688 1.00 89.12 84 SER A N 1
ATOM 632 C CA . SER A 1 84 ? -10.020 -5.436 8.165 1.00 89.12 84 SER A CA 1
ATOM 633 C C . SER A 1 84 ? -9.624 -6.406 9.293 1.00 89.12 84 SER A C 1
ATOM 635 O O . SER A 1 84 ? -9.062 -5.979 10.306 1.00 89.12 84 SER A O 1
ATOM 637 N N . PRO A 1 85 ? -9.880 -7.721 9.147 1.00 85.88 85 PRO A N 1
ATOM 638 C CA . PRO A 1 85 ? -9.563 -8.708 10.185 1.00 85.88 85 PRO A CA 1
ATOM 639 C C . PRO A 1 85 ? -8.098 -8.681 10.648 1.00 85.88 85 PRO A C 1
ATOM 641 O O . PRO A 1 85 ? -7.828 -8.815 11.841 1.00 85.88 85 PRO A O 1
ATOM 644 N N . ASP A 1 86 ? -7.171 -8.460 9.715 1.00 81.75 86 ASP A N 1
ATOM 645 C CA . ASP A 1 86 ? -5.723 -8.358 9.938 1.00 81.75 86 ASP A CA 1
ATOM 646 C C . ASP A 1 86 ? -5.274 -7.002 10.518 1.00 81.75 86 ASP A C 1
ATOM 648 O O . ASP A 1 86 ? -4.104 -6.827 10.845 1.00 81.75 86 ASP A O 1
ATO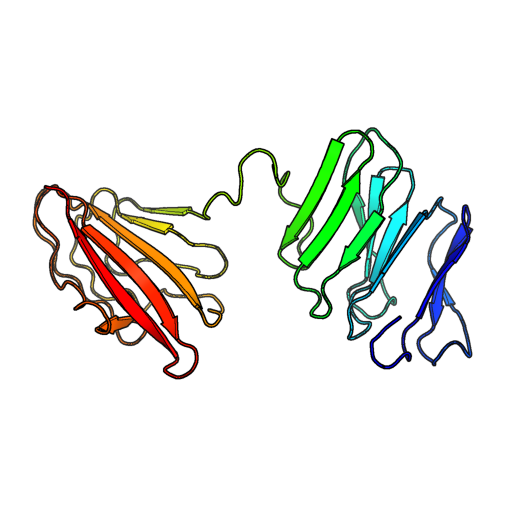M 652 N N . GLY A 1 87 ? -6.181 -6.030 10.646 1.00 80.81 87 GLY A N 1
ATOM 653 C CA . GLY A 1 87 ? -5.873 -4.697 11.152 1.00 80.81 87 GLY A CA 1
ATOM 654 C C . GLY A 1 87 ? -5.172 -3.758 10.164 1.00 80.81 87 GLY A C 1
ATOM 655 O O . GLY A 1 87 ? -4.815 -2.644 10.545 1.00 80.81 87 GLY A O 1
ATOM 656 N N . SER A 1 88 ? -4.960 -4.177 8.912 1.00 77.69 88 SER A N 1
ATOM 657 C CA . SER A 1 88 ? -4.158 -3.425 7.935 1.00 77.69 88 SER A CA 1
ATOM 658 C C . SER A 1 88 ? -4.892 -2.244 7.293 1.00 77.69 88 SER A C 1
ATOM 660 O O . SER A 1 88 ? -4.255 -1.271 6.875 1.00 77.69 88 SER A O 1
ATOM 662 N N . THR A 1 89 ? -6.223 -2.310 7.212 1.00 79.19 89 THR A N 1
ATOM 663 C CA . THR A 1 89 ? -7.063 -1.315 6.542 1.00 79.19 89 THR A CA 1
ATOM 664 C C . THR A 1 89 ? -8.193 -0.859 7.455 1.00 79.19 89 THR A C 1
ATOM 666 O O . THR A 1 89 ? -8.960 -1.677 7.956 1.00 79.19 89 THR A O 1
ATOM 669 N N . ILE A 1 90 ? -8.340 0.457 7.607 1.00 82.88 90 ILE A N 1
ATOM 670 C CA . ILE A 1 90 ? -9.448 1.090 8.332 1.00 82.88 90 ILE A CA 1
ATOM 671 C C . ILE A 1 90 ? -10.227 1.961 7.350 1.00 82.88 90 ILE A C 1
ATOM 673 O O . ILE A 1 90 ? -9.622 2.730 6.596 1.00 82.88 90 ILE A O 1
ATOM 677 N N . TYR A 1 91 ? -11.553 1.863 7.385 1.00 84.38 91 TYR A N 1
ATOM 678 C CA . TYR A 1 91 ? -12.445 2.793 6.701 1.00 84.38 91 TYR A CA 1
ATOM 679 C C . TYR A 1 91 ? -13.265 3.570 7.717 1.00 84.38 91 TYR A C 1
ATOM 681 O O . TYR A 1 91 ? -13.755 2.999 8.694 1.00 84.38 91 TYR A O 1
ATOM 689 N N . THR A 1 92 ? -13.438 4.859 7.447 1.00 82.31 92 THR A N 1
ATOM 690 C CA . THR A 1 92 ? -14.384 5.708 8.164 1.00 82.31 92 THR A CA 1
ATOM 691 C C . THR A 1 92 ? -15.255 6.473 7.181 1.00 82.31 92 THR A C 1
ATOM 693 O O . THR A 1 92 ? -14.772 6.931 6.148 1.00 82.31 92 THR A O 1
ATOM 696 N N . SER A 1 93 ? -16.547 6.603 7.460 1.00 80.00 93 SER A N 1
ATOM 697 C CA . SER A 1 93 ? -17.416 7.523 6.716 1.00 80.00 93 SER A CA 1
ATOM 698 C C . SER A 1 93 ? -17.486 8.860 7.440 1.00 80.00 93 SER A C 1
ATOM 700 O O . SER A 1 93 ? -17.362 8.896 8.657 1.00 80.00 93 SER A O 1
ATOM 702 N N . VAL A 1 94 ? -17.690 9.949 6.706 1.00 74.56 94 VAL A N 1
ATOM 703 C CA . VAL A 1 94 ? -18.069 11.251 7.263 1.00 74.56 94 VAL A 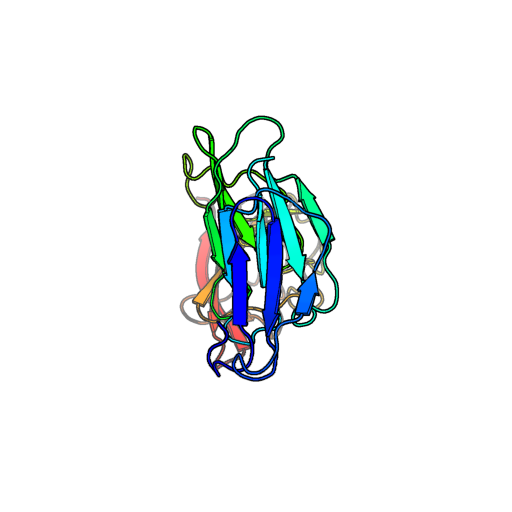CA 1
ATOM 704 C C . VAL A 1 94 ? -19.252 11.769 6.456 1.00 74.56 94 VAL A C 1
ATOM 706 O O . VAL A 1 94 ? -19.160 11.899 5.227 1.00 74.56 94 VAL A O 1
ATOM 709 N N . ASP A 1 95 ? -20.354 12.054 7.145 1.00 70.12 95 ASP A N 1
ATOM 710 C CA . ASP A 1 95 ? -21.575 12.575 6.533 1.00 70.12 95 ASP A CA 1
ATOM 711 C C . ASP A 1 95 ? -21.304 13.809 5.668 1.00 70.12 95 ASP A C 1
ATOM 713 O O . ASP A 1 95 ? -20.601 14.738 6.066 1.00 70.12 95 ASP A O 1
ATOM 717 N N . SER A 1 96 ? -21.889 13.815 4.467 1.00 65.00 96 SER A N 1
ATOM 718 C CA . SER A 1 96 ? -21.750 14.875 3.452 1.00 65.00 96 SER A CA 1
ATOM 719 C C . SER A 1 96 ? -20.328 15.115 2.913 1.00 65.00 96 SER A C 1
ATOM 721 O O . SER A 1 96 ? -20.133 16.039 2.124 1.00 65.00 96 SER A O 1
ATOM 723 N N . VAL A 1 97 ? -19.339 14.283 3.277 1.00 69.06 97 VAL A N 1
ATOM 724 C CA . VAL A 1 97 ? -17.939 14.420 2.825 1.00 69.06 97 VAL A CA 1
ATOM 725 C C . VAL A 1 97 ? -17.447 13.194 2.050 1.00 69.06 97 VAL A C 1
ATOM 727 O O . VAL A 1 97 ? -16.810 13.347 1.004 1.00 69.06 97 VAL A O 1
ATOM 730 N N . GLY A 1 98 ? -17.754 11.980 2.518 1.00 69.56 98 GLY A N 1
ATOM 731 C CA . GLY A 1 98 ? -17.403 10.727 1.838 1.00 69.56 98 GLY A CA 1
ATOM 732 C C . GLY A 1 98 ? -16.726 9.695 2.743 1.00 69.56 98 GLY A C 1
ATOM 733 O O . GLY A 1 98 ? -16.824 9.754 3.966 1.00 69.56 98 GLY A O 1
ATOM 734 N N . ILE A 1 99 ? -16.053 8.719 2.128 1.00 70.94 99 ILE A N 1
ATOM 735 C CA . ILE A 1 99 ? -15.354 7.628 2.823 1.00 70.94 99 ILE A CA 1
ATOM 736 C C . ILE A 1 99 ? -13.850 7.918 2.847 1.00 70.94 99 ILE A C 1
ATOM 738 O O . ILE A 1 99 ? -13.232 8.154 1.810 1.00 70.94 99 ILE A O 1
ATOM 742 N N . TYR A 1 100 ? -13.254 7.843 4.030 1.00 70.19 100 TYR A N 1
ATOM 743 C CA . TYR A 1 100 ? -11.819 7.908 4.266 1.00 70.19 100 TYR A CA 1
ATOM 744 C C . TYR A 1 100 ? -11.260 6.493 4.436 1.00 70.19 100 TYR A C 1
ATOM 746 O O . TYR A 1 100 ? -11.888 5.630 5.048 1.00 70.19 100 TYR A O 1
ATOM 754 N N . ARG A 1 101 ? -10.059 6.253 3.901 1.00 66.75 101 ARG A N 1
ATOM 755 C CA . ARG A 1 101 ? -9.334 4.980 4.019 1.00 66.75 101 ARG A CA 1
ATOM 756 C C . ARG A 1 101 ? -7.926 5.240 4.541 1.00 66.75 101 ARG A C 1
ATOM 758 O O . ARG A 1 101 ? -7.245 6.119 4.018 1.00 66.75 101 ARG A O 1
ATOM 765 N N . SER A 1 102 ? -7.479 4.442 5.507 1.00 61.75 102 SER A N 1
ATOM 766 C CA . SER A 1 102 ? -6.086 4.416 5.971 1.00 61.75 102 SER A CA 1
ATOM 767 C C . SER A 1 102 ? -5.441 3.063 5.672 1.00 61.75 102 SER A C 1
ATOM 769 O O . SER A 1 102 ? -6.072 2.022 5.871 1.00 61.75 102 SER A O 1
ATOM 771 N N . PHE A 1 103 ? -4.185 3.087 5.219 1.00 52.66 103 PHE A N 1
ATOM 772 C CA . PHE A 1 103 ? -3.307 1.919 5.135 1.00 52.66 103 PHE A CA 1
ATOM 773 C C . PHE A 1 103 ? -2.331 1.986 6.311 1.00 52.66 103 PHE A C 1
ATOM 775 O O . PHE A 1 103 ? -1.592 2.962 6.419 1.00 52.66 103 PHE A O 1
ATOM 782 N N . SER A 1 104 ? -2.315 0.952 7.157 1.00 51.66 104 SER A N 1
ATOM 783 C CA . SER A 1 104 ? -1.524 0.860 8.396 1.00 51.66 104 SER A CA 1
ATOM 784 C C . SER A 1 104 ? -2.028 1.722 9.570 1.00 51.66 104 SER A C 1
ATOM 786 O O . SER A 1 104 ? -2.666 2.763 9.403 1.00 51.66 104 SER A O 1
ATOM 788 N N . THR A 1 105 ? -1.712 1.261 10.788 1.00 45.03 105 THR A N 1
ATOM 789 C CA . THR A 1 105 ? -2.005 1.865 12.106 1.00 45.03 105 THR A CA 1
ATOM 790 C C . THR A 1 105 ? -1.417 3.270 12.293 1.00 45.03 105 THR A C 1
ATOM 792 O O . THR A 1 105 ? -1.673 3.930 13.299 1.00 45.03 105 THR A O 1
ATOM 795 N N . LYS A 1 106 ? -0.659 3.768 11.309 1.00 45.72 106 LYS A N 1
ATOM 796 C CA . LYS A 1 106 ? -0.239 5.166 11.188 1.00 45.72 106 LYS A CA 1
ATOM 797 C C . LYS A 1 106 ? -1.331 5.980 10.481 1.00 45.72 106 LYS A C 1
ATOM 799 O O . LYS A 1 106 ? -1.299 6.172 9.274 1.00 45.72 106 LYS A O 1
ATOM 804 N N . ILE A 1 107 ? -2.287 6.427 11.291 1.00 44.69 107 ILE A N 1
ATOM 805 C CA . ILE A 1 107 ? -3.310 7.471 11.086 1.00 44.69 107 ILE A CA 1
ATOM 806 C C . ILE A 1 107 ? -3.205 8.277 9.780 1.00 44.69 107 ILE A C 1
ATOM 808 O O . ILE A 1 107 ? -2.224 8.983 9.537 1.00 44.69 107 ILE A O 1
ATOM 812 N N . PHE A 1 108 ? -4.300 8.207 9.013 1.00 47.31 108 PHE A N 1
ATOM 813 C CA . PHE A 1 108 ? -4.838 9.171 8.045 1.00 47.31 108 PHE A CA 1
ATOM 814 C C . PHE A 1 108 ? -3.880 10.288 7.604 1.00 47.31 108 PHE A C 1
ATOM 816 O O . PHE A 1 108 ? -3.950 11.424 8.070 1.00 47.31 108 PHE A O 1
ATOM 823 N N . ARG A 1 109 ? -3.037 9.999 6.610 1.00 42.41 109 ARG A N 1
ATOM 824 C CA . ARG A 1 109 ? -2.435 11.041 5.768 1.00 42.41 109 ARG A CA 1
ATOM 825 C C . ARG A 1 109 ? -3.083 11.014 4.394 1.00 42.41 109 ARG A C 1
ATOM 827 O O . ARG A 1 109 ? -2.526 10.473 3.447 1.00 42.41 109 ARG A O 1
ATOM 834 N N . GLY A 1 110 ? -4.267 11.610 4.301 1.00 43.59 110 GLY A N 1
ATOM 835 C CA . GLY A 1 110 ? -4.849 11.988 3.017 1.00 43.59 110 GLY A CA 1
ATOM 836 C C . GLY A 1 110 ? -6.286 11.538 2.797 1.00 43.59 110 GLY A C 1
ATOM 837 O O . GLY A 1 110 ? -6.728 10.477 3.233 1.00 43.59 110 GLY A O 1
ATOM 838 N N . ARG A 1 111 ? -7.011 12.382 2.064 1.00 42.38 111 ARG A N 1
ATOM 839 C CA . ARG A 1 111 ? -8.302 12.072 1.457 1.00 42.38 111 ARG A CA 1
ATOM 840 C C . ARG A 1 111 ? -8.089 10.941 0.449 1.00 42.38 111 ARG A C 1
ATOM 842 O O . ARG A 1 111 ? -7.408 11.142 -0.555 1.00 42.38 111 ARG A O 1
ATOM 849 N N . ALA A 1 112 ? -8.685 9.774 0.677 1.00 44.06 112 ALA A N 1
ATOM 850 C CA . ALA A 1 112 ? -8.893 8.826 -0.409 1.00 44.06 112 ALA A CA 1
ATOM 851 C C . ALA A 1 112 ? -9.993 9.418 -1.301 1.00 44.06 112 ALA A C 1
ATOM 853 O O . ALA A 1 112 ? -11.179 9.263 -1.032 1.00 44.06 112 ALA A O 1
ATOM 854 N N . ASN A 1 113 ? -9.607 10.181 -2.326 1.00 43.06 113 ASN A N 1
ATOM 855 C CA . ASN A 1 113 ? -10.537 10.621 -3.361 1.00 43.06 113 ASN A CA 1
ATOM 856 C C . ASN A 1 113 ? -10.985 9.385 -4.155 1.00 43.06 113 ASN A C 1
ATOM 858 O O . ASN A 1 113 ? -10.410 9.072 -5.195 1.00 43.06 113 ASN A O 1
ATOM 862 N N . ILE A 1 114 ? -12.017 8.678 -3.681 1.00 50.97 114 ILE A N 1
ATOM 863 C CA . ILE A 1 114 ? -12.641 7.565 -4.424 1.00 50.97 114 ILE A CA 1
ATOM 864 C C . ILE A 1 114 ? -13.224 8.066 -5.763 1.00 50.97 114 ILE A C 1
ATOM 866 O O . ILE A 1 114 ? -13.448 7.286 -6.679 1.00 50.97 114 ILE A O 1
ATOM 870 N N . THR A 1 115 ? -13.353 9.382 -5.939 1.00 45.25 115 THR A N 1
ATOM 871 C CA . THR A 1 115 ? -13.727 10.027 -7.200 1.00 45.25 115 THR A CA 1
ATOM 872 C C . THR A 1 115 ? -12.713 9.829 -8.337 1.00 45.25 115 THR A C 1
ATOM 874 O O . THR A 1 115 ? -13.083 10.063 -9.479 1.00 45.25 115 THR A O 1
ATOM 877 N N . ASN A 1 116 ? -11.467 9.400 -8.063 1.00 40.81 116 ASN A N 1
ATOM 878 C CA . ASN A 1 116 ? -10.408 9.295 -9.084 1.00 40.81 116 ASN A CA 1
ATOM 879 C C . ASN A 1 116 ? -9.669 7.939 -9.142 1.00 40.81 116 ASN A C 1
ATOM 881 O O . ASN A 1 116 ? -8.613 7.842 -9.765 1.00 40.81 116 ASN A O 1
ATOM 885 N N . GLY A 1 117 ? -10.210 6.885 -8.519 1.00 48.34 117 GLY A N 1
ATOM 886 C CA . GLY A 1 117 ? -9.559 5.569 -8.473 1.00 48.34 117 GLY A CA 1
ATOM 887 C C . GLY A 1 117 ? -8.298 5.527 -7.594 1.00 48.34 117 GLY A C 1
ATOM 888 O O . GLY A 1 117 ? -7.902 6.514 -6.974 1.00 48.34 117 GLY A O 1
ATOM 889 N N . LEU A 1 118 ? -7.673 4.349 -7.486 1.00 58.69 118 LEU A N 1
ATOM 890 C CA . LEU A 1 118 ? -6.403 4.181 -6.770 1.00 58.69 118 LEU A CA 1
ATOM 891 C C . LEU A 1 118 ? -5.290 4.898 -7.549 1.00 58.69 118 LEU A C 1
ATOM 893 O O . LEU A 1 118 ? -4.884 4.433 -8.611 1.00 58.69 118 LEU A O 1
ATOM 897 N N . ILE A 1 119 ? -4.796 6.022 -7.025 1.00 69.12 119 ILE A N 1
ATOM 898 C CA . ILE A 1 119 ? -3.624 6.714 -7.578 1.00 69.12 119 ILE A CA 1
ATOM 899 C C . ILE A 1 119 ? -2.381 5.861 -7.257 1.00 69.12 119 ILE A C 1
ATOM 901 O O . ILE A 1 119 ? -2.140 5.602 -6.074 1.00 69.12 119 ILE A O 1
ATOM 905 N N . PRO A 1 120 ? -1.594 5.415 -8.257 1.00 84.12 120 PRO A N 1
ATOM 906 C CA . PRO A 1 120 ? -0.393 4.620 -8.012 1.00 84.12 120 PRO A CA 1
ATOM 907 C C . PRO A 1 120 ? 0.615 5.366 -7.135 1.00 84.12 120 PRO A C 1
ATOM 909 O O . PRO A 1 120 ? 0.852 6.561 -7.327 1.00 84.12 120 PRO A O 1
ATOM 912 N N . ARG A 1 121 ? 1.255 4.661 -6.199 1.00 87.62 121 ARG A N 1
ATOM 913 C CA . ARG A 1 121 ? 2.319 5.229 -5.364 1.00 87.62 121 ARG A CA 1
ATOM 914 C C . ARG A 1 121 ? 3.596 5.331 -6.196 1.00 87.62 121 ARG A C 1
ATOM 916 O O . ARG A 1 121 ? 4.093 4.323 -6.697 1.00 87.62 121 ARG A O 1
ATOM 923 N N . THR A 1 122 ? 4.131 6.535 -6.368 1.00 93.19 122 THR A N 1
ATOM 924 C CA . THR A 1 122 ? 5.282 6.771 -7.251 1.00 93.19 122 THR A CA 1
ATOM 925 C C . THR A 1 122 ? 6.516 7.227 -6.485 1.00 93.19 122 THR A C 1
ATOM 927 O O . THR A 1 122 ? 6.412 8.083 -5.609 1.00 93.19 122 THR A O 1
ATOM 930 N N . ASN A 1 123 ? 7.686 6.737 -6.882 1.00 94.00 123 ASN A N 1
ATOM 931 C CA . ASN A 1 123 ? 8.987 7.226 -6.431 1.00 94.00 123 ASN A CA 1
ATOM 932 C C . ASN A 1 123 ? 9.847 7.543 -7.664 1.00 94.00 123 ASN A C 1
ATOM 934 O O . ASN A 1 123 ? 9.907 6.746 -8.602 1.00 94.00 123 ASN A O 1
ATOM 938 N N . THR A 1 124 ? 10.479 8.715 -7.676 1.00 97.69 124 THR A N 1
ATOM 939 C CA . THR A 1 124 ? 11.248 9.215 -8.816 1.00 97.69 124 THR A CA 1
ATOM 940 C C . THR A 1 124 ? 12.606 9.718 -8.354 1.00 97.69 124 THR A C 1
ATOM 942 O O . THR A 1 124 ? 12.698 10.496 -7.407 1.00 97.69 124 THR A O 1
ATOM 945 N N . VAL A 1 125 ? 13.654 9.324 -9.072 1.00 97.94 125 VAL A N 1
ATOM 946 C CA . VAL A 1 125 ? 15.027 9.800 -8.887 1.00 97.94 125 VAL A CA 1
ATOM 947 C C . VAL A 1 125 ? 15.613 10.234 -10.228 1.00 97.94 125 VAL A C 1
ATOM 949 O O . VAL A 1 125 ? 15.193 9.765 -11.283 1.00 97.94 125 VAL A O 1
ATOM 952 N N . ALA A 1 126 ? 16.615 11.111 -10.200 1.00 98.12 126 ALA A N 1
ATOM 953 C CA . ALA A 1 126 ? 17.321 11.491 -11.421 1.00 98.12 126 ALA A CA 1
ATOM 954 C C . ALA A 1 126 ? 18.230 10.356 -11.916 1.00 98.12 126 ALA A C 1
ATOM 956 O O . ALA A 1 126 ? 18.164 9.965 -13.075 1.00 98.12 126 ALA A O 1
ATOM 957 N N . SER A 1 127 ? 19.050 9.801 -11.023 1.00 98.00 127 SER A N 1
ATOM 958 C CA . SER A 1 127 ? 20.036 8.765 -11.333 1.00 98.00 127 SER A CA 1
ATOM 959 C C . SER A 1 127 ? 20.404 8.003 -10.059 1.00 98.00 127 SER A C 1
ATOM 961 O O . SER A 1 127 ? 20.425 8.591 -8.977 1.00 98.00 127 SER A O 1
ATOM 963 N N . SER A 1 128 ? 20.694 6.707 -10.170 1.00 98.00 128 SER A N 1
ATOM 964 C CA . SER A 1 128 ? 21.248 5.901 -9.076 1.00 98.00 128 SER A CA 1
ATOM 965 C C . SER A 1 128 ? 21.876 4.617 -9.616 1.00 98.00 128 SER A C 1
ATOM 967 O O . SER A 1 128 ? 21.275 3.959 -10.460 1.00 98.00 128 SER A O 1
ATOM 969 N N . ALA A 1 129 ? 23.050 4.242 -9.096 1.00 98.12 129 ALA A N 1
ATOM 970 C CA . ALA A 1 129 ? 23.672 2.944 -9.372 1.00 98.12 129 ALA A CA 1
ATOM 971 C C . ALA A 1 129 ? 23.041 1.805 -8.547 1.00 98.12 129 ALA A C 1
ATOM 973 O O . ALA A 1 129 ? 23.047 0.652 -8.972 1.00 98.12 129 ALA A O 1
ATOM 974 N N . THR A 1 130 ? 22.471 2.126 -7.382 1.00 98.12 130 THR A N 1
ATOM 975 C CA . THR A 1 130 ? 21.780 1.184 -6.486 1.00 98.12 130 THR A CA 1
ATOM 976 C C . THR A 1 130 ? 20.426 1.758 -6.056 1.00 98.12 130 THR A C 1
ATOM 978 O O . THR A 1 130 ? 20.283 2.271 -4.942 1.00 98.12 130 THR A O 1
ATOM 981 N N . PRO A 1 131 ? 19.419 1.751 -6.950 1.00 98.12 131 PRO A N 1
ATOM 982 C CA . PRO A 1 131 ? 18.128 2.387 -6.702 1.00 98.12 131 PRO A CA 1
ATOM 983 C C . PRO A 1 131 ? 17.468 1.949 -5.387 1.00 98.12 131 PRO A C 1
ATOM 985 O O . PRO A 1 131 ? 17.343 0.758 -5.112 1.00 98.12 131 PRO A O 1
ATOM 988 N N . THR A 1 132 ? 17.020 2.919 -4.587 1.00 97.31 132 THR A N 1
ATOM 989 C CA . THR A 1 132 ? 16.317 2.662 -3.323 1.00 97.31 132 THR A CA 1
ATOM 990 C C . THR A 1 132 ? 14.819 2.581 -3.570 1.00 97.31 132 THR A C 1
ATOM 992 O O . THR A 1 132 ? 14.179 3.586 -3.887 1.00 97.31 132 THR A O 1
ATOM 995 N N . ILE A 1 133 ? 14.254 1.388 -3.399 1.00 97.81 133 ILE A N 1
ATOM 996 C CA . ILE A 1 133 ? 12.834 1.114 -3.633 1.00 97.81 133 ILE A CA 1
ATOM 997 C C . ILE A 1 133 ? 12.255 0.502 -2.360 1.00 97.81 133 ILE A C 1
ATOM 999 O O . ILE A 1 133 ? 12.695 -0.558 -1.925 1.00 97.81 133 ILE A O 1
ATOM 1003 N N . ASN A 1 134 ? 11.255 1.156 -1.769 1.00 94.31 134 ASN A N 1
ATOM 1004 C CA . ASN A 1 134 ? 10.432 0.555 -0.721 1.00 94.31 134 ASN A CA 1
ATOM 1005 C C . ASN A 1 134 ? 9.105 0.102 -1.341 1.00 94.31 134 ASN A C 1
ATOM 1007 O O . ASN A 1 134 ? 8.291 0.944 -1.735 1.00 94.31 134 ASN A O 1
ATOM 1011 N N . VAL A 1 135 ? 8.892 -1.210 -1.433 1.00 91.69 135 VAL A N 1
ATOM 1012 C CA . VAL A 1 135 ? 7.727 -1.810 -2.107 1.00 91.69 135 VAL A CA 1
ATOM 1013 C C . VAL A 1 135 ? 6.422 -1.615 -1.329 1.00 91.69 135 VAL A C 1
ATOM 1015 O O . VAL A 1 135 ? 5.344 -1.674 -1.917 1.00 91.69 135 VAL A O 1
ATOM 1018 N N . ASP A 1 136 ? 6.485 -1.261 -0.044 1.00 84.25 136 ASP A N 1
ATOM 1019 C CA . ASP A 1 136 ? 5.304 -0.876 0.741 1.00 84.25 136 ASP A CA 1
ATOM 1020 C C . ASP A 1 136 ? 4.808 0.530 0.378 1.00 84.25 136 ASP A C 1
ATOM 1022 O O . ASP A 1 136 ? 3.706 0.925 0.757 1.00 84.25 136 ASP A O 1
ATOM 1026 N N . LEU A 1 137 ? 5.618 1.308 -0.346 1.00 85.75 137 LEU A N 1
ATOM 1027 C CA . LEU A 1 137 ? 5.359 2.709 -0.682 1.00 85.75 137 LEU A CA 1
ATOM 1028 C C . LEU A 1 137 ? 5.513 3.010 -2.178 1.00 85.75 137 LEU A C 1
ATOM 1030 O O . LEU A 1 137 ? 5.372 4.164 -2.570 1.00 85.75 137 LEU A O 1
ATOM 1034 N N . THR A 1 138 ? 5.810 2.010 -3.012 1.00 90.12 138 THR A N 1
ATOM 1035 C CA . THR A 1 138 ? 6.136 2.214 -4.430 1.00 90.12 138 THR A CA 1
ATOM 1036 C C . THR A 1 138 ? 5.443 1.172 -5.301 1.00 90.12 138 THR A C 1
ATOM 1038 O O . THR A 1 138 ? 5.730 -0.016 -5.192 1.00 90.12 138 THR A O 1
ATOM 1041 N N . ASP A 1 139 ? 4.574 1.634 -6.198 1.00 94.12 139 ASP A N 1
ATOM 1042 C CA . ASP A 1 139 ? 4.007 0.862 -7.313 1.00 94.12 139 ASP A CA 1
ATOM 1043 C C . ASP A 1 139 ? 4.737 1.177 -8.626 1.00 94.12 139 ASP A C 1
ATOM 1045 O O . ASP A 1 139 ? 4.890 0.312 -9.488 1.00 94.12 139 ASP A O 1
ATOM 1049 N N . ILE A 1 140 ? 5.210 2.421 -8.780 1.00 96.25 140 ILE A N 1
ATOM 1050 C CA . ILE A 1 140 ? 5.954 2.882 -9.956 1.00 96.25 140 ILE A CA 1
ATOM 1051 C C . ILE A 1 140 ? 7.245 3.568 -9.507 1.00 96.25 140 ILE A C 1
ATOM 1053 O O . ILE A 1 140 ? 7.211 4.628 -8.879 1.00 96.25 140 ILE A O 1
ATOM 1057 N N . PHE A 1 141 ? 8.389 2.997 -9.875 1.00 98.50 141 PHE A N 1
ATOM 1058 C CA . PHE A 1 141 ? 9.705 3.597 -9.669 1.00 98.50 141 PHE A CA 1
ATOM 1059 C C . PHE A 1 141 ? 10.238 4.179 -10.980 1.00 98.50 141 PHE A C 1
ATOM 1061 O O . PHE A 1 141 ? 10.148 3.537 -12.025 1.00 98.50 141 PHE A O 1
ATOM 1068 N N . THR A 1 142 ? 10.775 5.398 -10.952 1.00 98.56 142 THR A N 1
ATOM 1069 C CA . THR A 1 142 ? 11.213 6.113 -12.163 1.00 98.56 142 THR A CA 1
ATOM 1070 C C . THR A 1 142 ? 12.610 6.687 -12.005 1.00 98.56 142 THR A C 1
ATOM 1072 O O . THR A 1 142 ? 12.870 7.431 -11.065 1.00 98.56 142 THR A O 1
ATOM 1075 N N . ILE A 1 143 ? 13.480 6.396 -12.966 1.00 98.62 143 ILE A N 1
ATOM 1076 C CA . ILE A 1 143 ? 14.758 7.075 -13.168 1.00 98.62 143 ILE A CA 1
ATOM 1077 C C . ILE A 1 143 ? 14.614 7.974 -14.396 1.00 98.62 143 ILE A C 1
ATOM 1079 O O . ILE A 1 143 ? 14.214 7.487 -15.453 1.00 98.62 143 ILE A O 1
ATOM 1083 N N . THR A 1 144 ? 14.888 9.273 -14.262 1.00 98.31 144 THR A N 1
ATOM 1084 C CA . THR A 1 144 ? 14.624 10.255 -15.333 1.00 98.31 144 THR A CA 1
ATOM 1085 C C . THR A 1 144 ? 15.842 10.648 -16.164 1.00 98.31 144 THR A C 1
ATOM 1087 O O . THR A 1 144 ? 15.660 11.200 -17.242 1.00 98.31 144 THR A O 1
ATOM 1090 N N . ALA A 1 145 ? 17.062 10.414 -15.683 1.00 97.56 145 ALA A N 1
ATOM 1091 C CA . ALA A 1 145 ? 18.296 10.762 -16.387 1.00 97.56 145 ALA A CA 1
ATOM 1092 C C . ALA A 1 145 ? 19.468 9.907 -15.875 1.00 97.56 145 ALA A C 1
ATOM 1094 O O . ALA A 1 145 ? 20.415 10.414 -15.266 1.00 97.56 145 ALA A O 1
ATOM 1095 N N . LEU A 1 146 ? 19.393 8.590 -16.081 1.00 98.69 146 LEU A N 1
ATOM 1096 C CA . LEU A 1 146 ? 20.397 7.642 -15.612 1.00 98.69 146 LEU A CA 1
ATOM 1097 C C . LEU A 1 146 ? 21.774 7.976 -16.209 1.00 98.69 146 LEU A C 1
ATOM 1099 O O . LEU A 1 146 ? 22.010 7.843 -17.410 1.00 98.69 146 LEU A O 1
ATOM 1103 N N . ALA A 1 147 ? 22.685 8.404 -15.338 1.00 98.12 147 ALA A N 1
ATOM 1104 C CA . ALA A 1 147 ? 24.025 8.873 -15.694 1.00 98.12 147 ALA A CA 1
ATOM 1105 C C . ALA A 1 147 ? 25.142 7.895 -15.283 1.00 98.12 147 ALA A C 1
ATOM 1107 O O . ALA A 1 147 ? 26.322 8.199 -15.444 1.00 98.12 147 ALA A O 1
ATOM 1108 N N . THR A 1 148 ? 24.780 6.730 -14.744 1.00 98.44 148 THR A N 1
ATOM 1109 C CA . THR A 1 148 ? 25.698 5.688 -14.266 1.00 98.44 148 THR A CA 1
ATOM 1110 C C . THR A 1 148 ? 25.120 4.309 -14.551 1.00 98.44 148 THR A C 1
ATOM 1112 O O . THR A 1 148 ? 23.904 4.166 -14.660 1.00 98.44 148 THR A O 1
ATOM 1115 N N . ASP A 1 149 ? 25.976 3.294 -14.634 1.00 98.75 149 ASP A N 1
ATOM 1116 C CA . ASP A 1 149 ? 25.521 1.907 -14.681 1.00 98.75 149 ASP A CA 1
ATOM 1117 C C . ASP A 1 149 ? 24.829 1.528 -13.371 1.00 98.75 149 ASP A C 1
ATOM 1119 O O . ASP A 1 149 ? 25.253 1.933 -12.280 1.00 98.75 149 ASP A O 1
ATOM 1123 N N . ILE A 1 150 ? 23.759 0.743 -13.488 1.00 98.75 150 ILE A N 1
ATOM 1124 C CA . ILE A 1 150 ? 23.067 0.169 -12.339 1.00 98.75 150 ILE A CA 1
ATOM 1125 C C . ILE A 1 150 ? 23.791 -1.112 -11.951 1.00 98.75 150 ILE A C 1
ATOM 1127 O O . ILE A 1 150 ? 23.834 -2.081 -12.713 1.00 98.75 150 ILE A O 1
ATOM 1131 N N . THR A 1 151 ? 24.331 -1.127 -10.740 1.00 98.50 151 THR A N 1
ATOM 1132 C CA . THR A 1 151 ? 25.083 -2.255 -10.190 1.00 98.50 151 THR A CA 1
ATOM 1133 C C . THR A 1 151 ? 24.200 -3.217 -9.403 1.00 98.50 151 THR A C 1
ATOM 1135 O O . THR A 1 151 ? 24.568 -4.380 -9.258 1.00 98.50 151 THR A O 1
ATOM 1138 N N . SER A 1 152 ? 23.034 -2.776 -8.912 1.00 98.19 152 SER A N 1
ATOM 1139 C CA . SER A 1 152 ? 22.048 -3.652 -8.264 1.00 98.19 152 SER A CA 1
ATOM 1140 C C . SER A 1 152 ? 20.709 -2.949 -8.027 1.00 98.19 152 SER A C 1
ATOM 1142 O O . SER A 1 152 ? 20.663 -1.915 -7.364 1.00 98.19 152 SER A O 1
ATOM 1144 N N . PHE A 1 153 ? 19.602 -3.562 -8.451 1.00 98.19 153 PHE A N 1
ATOM 1145 C CA . PHE A 1 153 ? 18.259 -3.211 -7.961 1.00 98.19 153 PHE A CA 1
ATOM 1146 C C . PHE A 1 153 ? 17.893 -3.914 -6.646 1.00 98.19 153 PHE A C 1
ATOM 1148 O O . PHE A 1 153 ? 16.900 -3.561 -6.021 1.00 98.19 153 PHE A O 1
ATOM 1155 N N . THR A 1 154 ? 18.671 -4.908 -6.212 1.00 98.06 154 THR A N 1
ATOM 1156 C CA . THR A 1 154 ? 18.378 -5.703 -5.009 1.00 98.06 154 THR A CA 1
ATOM 1157 C C . THR A 1 154 ? 18.919 -5.056 -3.733 1.00 98.06 154 THR A C 1
ATOM 1159 O O . THR A 1 154 ? 18.286 -5.149 -2.688 1.00 98.06 154 THR A O 1
ATOM 1162 N N . THR A 1 155 ? 20.063 -4.366 -3.803 1.00 97.88 155 THR A N 1
ATOM 1163 C CA . THR A 1 155 ? 20.815 -3.908 -2.617 1.00 97.88 155 THR A CA 1
ATOM 1164 C C . THR A 1 155 ? 20.004 -2.995 -1.696 1.00 97.88 155 THR A C 1
ATOM 1166 O O . THR A 1 155 ? 20.091 -3.134 -0.482 1.00 97.88 155 THR A O 1
ATOM 1169 N N . ASN A 1 156 ? 19.206 -2.089 -2.268 1.00 97.44 156 ASN A N 1
ATOM 1170 C CA . ASN A 1 156 ? 18.382 -1.129 -1.525 1.00 97.44 156 ASN A CA 1
ATOM 1171 C C . ASN A 1 156 ? 16.873 -1.366 -1.740 1.00 97.44 156 ASN A C 1
ATOM 1173 O O . ASN A 1 156 ? 16.066 -0.439 -1.604 1.00 97.44 156 ASN A O 1
ATOM 1177 N N . LEU A 1 157 ? 16.486 -2.598 -2.090 1.00 98.06 157 LEU A N 1
ATOM 1178 C CA . LEU A 1 157 ? 15.088 -3.018 -2.154 1.00 98.06 157 LEU A CA 1
ATOM 1179 C C . LEU A 1 157 ? 14.610 -3.380 -0.744 1.00 98.06 157 LEU A C 1
ATOM 1181 O O . LEU A 1 157 ? 15.148 -4.279 -0.105 1.00 98.06 157 LEU A O 1
ATOM 1185 N N . THR A 1 158 ? 13.602 -2.670 -0.250 1.00 94.25 158 THR A N 1
ATOM 1186 C CA . THR A 1 158 ? 13.072 -2.809 1.116 1.00 94.25 158 THR A CA 1
ATOM 1187 C C . THR A 1 158 ? 11.547 -2.898 1.107 1.00 94.25 158 THR A C 1
ATOM 1189 O O . THR A 1 158 ? 10.914 -2.672 0.075 1.00 94.25 158 THR A O 1
ATOM 1192 N N . GLY A 1 159 ? 10.954 -3.206 2.261 1.00 90.75 159 GLY A N 1
ATOM 1193 C CA . GLY A 1 159 ? 9.513 -3.412 2.428 1.00 90.75 159 GLY A CA 1
ATOM 1194 C C . GLY A 1 159 ? 9.119 -4.890 2.404 1.00 90.75 159 GLY A C 1
ATOM 1195 O O . GLY A 1 159 ? 9.975 -5.765 2.261 1.00 90.75 159 GLY A O 1
ATOM 1196 N N . THR A 1 160 ? 7.826 -5.170 2.568 1.00 86.75 160 THR A N 1
ATOM 1197 C CA . THR A 1 160 ? 7.275 -6.532 2.648 1.00 86.75 160 THR A CA 1
ATOM 1198 C C . THR A 1 160 ? 6.350 -6.791 1.464 1.00 86.75 160 THR A C 1
ATOM 1200 O O . THR A 1 160 ? 5.157 -6.493 1.502 1.00 86.75 160 THR A O 1
ATOM 1203 N N . ALA A 1 161 ? 6.900 -7.365 0.395 1.00 87.62 161 ALA A N 1
ATOM 1204 C CA . ALA A 1 161 ? 6.120 -7.672 -0.798 1.00 87.62 161 ALA A CA 1
ATOM 1205 C C . ALA A 1 161 ? 5.044 -8.741 -0.525 1.00 87.62 161 ALA A C 1
ATOM 1207 O O . ALA A 1 161 ? 5.291 -9.724 0.178 1.00 87.62 161 ALA A O 1
ATOM 1208 N N . TYR A 1 162 ? 3.860 -8.573 -1.118 1.00 87.19 162 TYR A N 1
ATOM 1209 C CA . TYR A 1 162 ? 2.772 -9.557 -1.060 1.00 87.19 162 TYR A CA 1
ATOM 1210 C C . TYR A 1 162 ? 2.564 -10.235 -2.415 1.00 87.19 162 TYR A C 1
ATOM 1212 O O . TYR A 1 162 ? 2.835 -9.661 -3.470 1.00 87.19 162 TYR A O 1
ATOM 1220 N N . ASN A 1 163 ? 2.091 -11.483 -2.398 1.00 92.56 163 ASN A N 1
ATOM 1221 C CA . ASN A 1 163 ? 1.908 -12.258 -3.623 1.00 92.56 163 ASN A CA 1
ATOM 1222 C C . ASN A 1 163 ? 0.978 -11.534 -4.609 1.00 92.56 163 ASN A C 1
ATOM 1224 O O . ASN A 1 163 ? -0.099 -11.072 -4.232 1.00 92.56 163 ASN A O 1
ATOM 1228 N N . GLY A 1 164 ? 1.391 -11.444 -5.873 1.00 87.38 164 GLY A N 1
ATOM 1229 C CA . GLY A 1 164 ? 0.642 -10.741 -6.911 1.00 87.38 164 GLY A CA 1
ATOM 1230 C C . GLY A 1 164 ? 0.822 -9.218 -6.921 1.00 87.38 164 GLY A C 1
ATOM 1231 O O . GLY A 1 164 ? 0.260 -8.561 -7.801 1.00 87.38 164 GLY A O 1
ATOM 1232 N N . GLN A 1 165 ? 1.600 -8.642 -5.994 1.00 92.25 165 GLN A N 1
ATOM 1233 C CA . GLN A 1 165 ? 1.919 -7.214 -6.016 1.00 92.25 165 GLN A CA 1
ATOM 1234 C C . GLN A 1 165 ? 2.594 -6.840 -7.338 1.00 92.25 165 GLN A C 1
ATOM 1236 O O . GLN A 1 165 ? 3.437 -7.581 -7.838 1.00 92.25 165 GLN A O 1
ATOM 1241 N N . ARG A 1 166 ? 2.245 -5.679 -7.900 1.00 94.94 166 ARG A N 1
ATOM 1242 C CA . ARG A 1 166 ? 2.841 -5.170 -9.141 1.00 94.94 166 ARG A CA 1
ATOM 1243 C C . ARG A 1 166 ? 3.855 -4.074 -8.840 1.00 94.94 166 ARG A C 1
ATOM 1245 O O . ARG A 1 166 ? 3.627 -3.250 -7.959 1.00 94.94 166 ARG A O 1
ATOM 1252 N N . LEU A 1 167 ? 4.938 -4.057 -9.608 1.00 97.81 167 LEU A N 1
ATOM 1253 C CA . LEU A 1 167 ? 5.931 -2.987 -9.611 1.00 97.81 167 LEU A CA 1
ATOM 1254 C C . LEU A 1 167 ? 6.283 -2.663 -11.061 1.00 97.81 167 LEU A C 1
ATOM 1256 O O . LEU A 1 167 ? 6.634 -3.557 -11.833 1.00 97.81 167 LEU A O 1
ATOM 1260 N N . THR A 1 168 ? 6.215 -1.389 -11.427 1.00 98.19 168 THR A N 1
ATOM 1261 C CA . THR A 1 168 ? 6.703 -0.898 -12.718 1.00 98.19 168 THR A CA 1
ATOM 1262 C C . THR A 1 168 ? 7.968 -0.082 -12.494 1.00 98.19 168 THR A C 1
ATOM 1264 O O . THR A 1 168 ? 7.956 0.912 -11.770 1.00 98.19 168 THR A O 1
ATOM 1267 N N . VAL A 1 169 ? 9.059 -0.475 -13.145 1.00 98.62 169 VAL A N 1
ATOM 1268 C CA . VAL A 1 169 ? 10.313 0.280 -13.179 1.00 98.62 169 VAL A CA 1
ATOM 1269 C C . VAL A 1 169 ? 10.426 0.973 -14.533 1.00 98.62 169 VAL A C 1
ATOM 1271 O O . VAL A 1 169 ? 10.302 0.332 -15.576 1.00 98.62 169 VAL A O 1
ATOM 1274 N N . ARG A 1 170 ? 10.645 2.288 -14.513 1.00 98.38 170 ARG A N 1
ATOM 1275 C CA . ARG A 1 170 ? 10.859 3.130 -15.695 1.00 98.38 170 ARG A CA 1
ATOM 1276 C C . ARG A 1 170 ? 12.254 3.720 -15.643 1.00 98.38 170 ARG A C 1
ATOM 1278 O O . ARG A 1 170 ? 12.624 4.295 -14.622 1.00 98.38 170 ARG A O 1
ATOM 1285 N N . ILE A 1 171 ? 13.013 3.603 -16.721 1.00 98.62 171 ILE A N 1
ATOM 1286 C CA . ILE A 1 171 ? 14.388 4.097 -16.782 1.00 98.62 171 ILE A CA 1
ATOM 1287 C C . ILE A 1 171 ? 14.553 4.901 -18.063 1.00 98.62 171 ILE A C 1
ATOM 1289 O O . ILE A 1 171 ? 14.364 4.358 -19.145 1.00 98.62 171 ILE A O 1
ATOM 1293 N N . LEU A 1 172 ? 14.916 6.172 -17.931 1.00 98.44 172 LEU A N 1
ATOM 1294 C CA . LEU A 1 172 ? 15.429 7.003 -19.014 1.00 98.44 172 LEU A CA 1
ATOM 1295 C C . LEU A 1 172 ? 16.899 7.293 -18.722 1.00 98.44 172 LEU A C 1
ATOM 1297 O O . LEU A 1 172 ? 17.226 7.750 -17.624 1.00 98.44 172 LEU A O 1
ATOM 1301 N N . ASP A 1 173 ? 17.783 7.002 -19.672 1.00 98.00 173 ASP A N 1
ATOM 1302 C CA . ASP A 1 173 ? 19.195 7.375 -19.578 1.00 98.00 173 ASP A CA 1
ATOM 1303 C C . ASP A 1 173 ? 19.464 8.794 -20.086 1.00 98.00 173 ASP A C 1
ATOM 1305 O O . ASP A 1 173 ? 18.601 9.462 -20.655 1.00 98.00 173 ASP A O 1
ATOM 1309 N N . ASN A 1 174 ? 20.682 9.278 -19.852 1.00 97.00 174 ASN A N 1
ATOM 1310 C CA . ASN A 1 174 ? 21.099 10.622 -20.239 1.00 97.00 174 ASN A CA 1
ATOM 1311 C C . ASN A 1 174 ? 21.635 10.726 -21.683 1.00 97.00 174 ASN A C 1
ATOM 1313 O O . ASN A 1 174 ? 22.472 11.585 -21.960 1.00 97.00 174 ASN A O 1
ATOM 1317 N N . GLY A 1 175 ? 21.184 9.854 -22.590 1.00 96.88 175 GLY A N 1
ATOM 1318 C CA . GLY A 1 175 ? 21.663 9.764 -23.974 1.00 96.88 175 GLY A CA 1
ATOM 1319 C C . GLY A 1 175 ? 22.873 8.849 -24.158 1.00 96.88 175 GLY A C 1
ATOM 1320 O O . GLY A 1 175 ? 23.432 8.774 -25.250 1.00 96.88 175 GLY A O 1
ATOM 1321 N N . VAL A 1 176 ? 23.273 8.134 -23.106 1.00 97.44 176 VAL A N 1
ATOM 1322 C CA . VAL A 1 176 ? 24.323 7.115 -23.144 1.00 97.44 176 VAL A CA 1
ATOM 1323 C C . VAL A 1 176 ? 23.749 5.840 -22.553 1.00 97.44 176 VAL A C 1
ATOM 1325 O O . VAL A 1 176 ? 23.278 5.858 -21.417 1.00 97.44 176 VAL A O 1
ATOM 1328 N N . ALA A 1 177 ? 23.821 4.744 -23.310 1.00 97.81 177 ALA A N 1
ATOM 1329 C CA . ALA A 1 177 ? 23.366 3.436 -22.859 1.00 97.81 177 ALA A CA 1
ATOM 1330 C C . ALA A 1 177 ? 24.068 3.042 -21.552 1.00 97.81 177 ALA A C 1
ATOM 1332 O O . ALA A 1 177 ? 25.282 3.214 -21.410 1.00 97.81 177 ALA A O 1
ATOM 1333 N N . ARG A 1 178 ? 23.297 2.516 -20.601 1.00 98.50 178 ARG A N 1
ATOM 1334 C CA . ARG A 1 178 ? 23.766 2.110 -19.274 1.00 98.50 178 ARG A CA 1
ATOM 1335 C C . ARG A 1 178 ? 23.533 0.635 -19.059 1.00 98.50 178 ARG A C 1
ATOM 1337 O O . ARG A 1 178 ? 22.450 0.134 -19.361 1.00 98.50 178 ARG A O 1
ATOM 1344 N N . SER A 1 179 ? 24.523 -0.030 -18.478 1.00 98.50 179 SER A N 1
ATOM 1345 C CA . SER A 1 179 ? 24.392 -1.421 -18.053 1.00 98.50 179 SER A CA 1
ATOM 1346 C C . SER A 1 179 ? 23.422 -1.522 -16.878 1.00 98.50 179 SER A C 1
ATOM 1348 O O . SER A 1 179 ? 23.385 -0.650 -16.004 1.00 98.50 179 SER A O 1
ATOM 1350 N N . ILE A 1 180 ? 22.643 -2.603 -16.840 1.00 98.75 180 ILE A N 1
ATOM 1351 C CA . ILE A 1 180 ? 21.646 -2.857 -15.802 1.00 98.75 180 ILE A CA 1
ATOM 1352 C C . ILE A 1 180 ? 21.906 -4.208 -15.142 1.00 98.75 180 ILE A C 1
ATOM 1354 O O . ILE A 1 180 ? 21.770 -5.260 -15.764 1.00 98.75 180 ILE A O 1
ATOM 1358 N N . THR A 1 181 ? 22.194 -4.173 -13.842 1.00 98.62 181 THR A N 1
ATOM 1359 C CA . THR A 1 181 ? 22.255 -5.358 -12.980 1.00 98.62 181 THR A CA 1
ATOM 1360 C C . THR A 1 181 ? 21.078 -5.350 -12.005 1.00 98.62 181 THR A C 1
ATOM 1362 O O . THR A 1 181 ? 20.977 -4.487 -11.134 1.00 98.62 181 THR A O 1
ATOM 1365 N N . TRP A 1 182 ? 20.167 -6.319 -12.130 1.00 98.31 182 TRP A N 1
ATOM 1366 C CA . TRP A 1 182 ? 18.955 -6.384 -11.299 1.00 98.31 182 TRP A CA 1
ATOM 1367 C C . TRP A 1 182 ? 19.193 -7.004 -9.911 1.00 98.31 182 TRP A C 1
ATOM 1369 O O . TRP A 1 182 ? 18.681 -6.518 -8.901 1.00 98.31 182 TRP A O 1
ATOM 1379 N N . GLY A 1 183 ? 20.018 -8.050 -9.844 1.00 97.19 183 GLY A N 1
ATOM 1380 C CA . GLY A 1 183 ? 20.250 -8.835 -8.629 1.00 97.19 183 GLY A CA 1
ATOM 1381 C C . GLY A 1 183 ? 19.198 -9.928 -8.399 1.00 97.19 183 GLY A C 1
ATOM 1382 O O . GLY A 1 183 ? 18.304 -10.135 -9.216 1.00 97.19 183 GLY A O 1
ATOM 1383 N N . THR A 1 184 ? 19.337 -10.663 -7.296 1.00 96.94 184 THR A N 1
ATOM 1384 C CA . THR A 1 184 ? 18.620 -11.927 -7.041 1.00 96.94 184 THR A CA 1
ATOM 1385 C C . THR A 1 184 ? 17.143 -11.767 -6.697 1.00 96.94 184 THR A C 1
ATOM 1387 O O . THR A 1 184 ? 16.391 -12.728 -6.834 1.00 96.94 184 THR A O 1
ATOM 1390 N N . SER A 1 185 ? 16.704 -10.574 -6.283 1.00 98.00 185 SER A N 1
ATOM 1391 C CA . SER A 1 185 ? 15.290 -10.310 -5.983 1.00 98.00 185 SER A CA 1
ATOM 1392 C C . SER A 1 185 ? 14.415 -10.217 -7.232 1.00 98.00 185 SER A C 1
ATOM 1394 O O . SER A 1 185 ? 13.194 -10.176 -7.109 1.00 98.00 185 SER A O 1
ATOM 1396 N N . PHE A 1 186 ? 15.010 -10.179 -8.425 1.00 98.69 186 PHE A N 1
ATOM 1397 C CA . PHE A 1 186 ? 14.311 -10.079 -9.701 1.00 98.69 186 PHE A CA 1
ATOM 1398 C C . PHE A 1 186 ? 14.649 -11.279 -10.572 1.00 98.69 186 PHE A C 1
ATOM 1400 O O . PHE A 1 186 ? 15.791 -11.738 -10.600 1.00 98.69 186 PHE A O 1
ATOM 1407 N N . ALA A 1 187 ? 13.669 -11.773 -11.321 1.00 98.38 187 ALA A N 1
ATOM 1408 C CA . ALA A 1 187 ? 13.873 -12.938 -12.162 1.00 98.38 187 ALA A CA 1
ATOM 1409 C C . ALA A 1 187 ? 13.201 -12.794 -13.529 1.00 98.38 187 ALA A C 1
ATOM 1411 O O . ALA A 1 187 ? 12.060 -12.346 -13.637 1.00 98.38 187 ALA A O 1
ATOM 1412 N N . SER A 1 188 ? 13.898 -13.227 -14.580 1.00 98.31 188 SER A N 1
ATOM 1413 C CA . SER A 1 188 ? 13.302 -13.398 -15.906 1.00 98.31 188 SER A CA 1
ATOM 1414 C C . SER A 1 188 ? 12.229 -14.490 -15.851 1.00 98.31 188 SER A C 1
ATOM 1416 O O . SER A 1 188 ? 12.487 -15.595 -15.354 1.00 98.31 188 SER A O 1
ATOM 1418 N N . ARG A 1 189 ? 11.026 -14.177 -16.343 1.00 97.06 189 ARG A N 1
ATOM 1419 C CA . ARG A 1 189 ? 9.883 -15.102 -16.427 1.00 97.06 189 ARG A CA 1
ATOM 1420 C C . ARG A 1 189 ? 9.133 -14.899 -17.741 1.00 97.06 189 ARG A C 1
ATOM 1422 O O . ARG A 1 189 ? 9.593 -15.380 -18.766 1.00 97.06 189 ARG A O 1
ATOM 1429 N N . GLY A 1 190 ? 8.011 -14.174 -17.715 1.00 93.88 190 GLY A N 1
ATOM 1430 C CA . GLY A 1 190 ? 7.223 -13.838 -18.904 1.00 93.88 190 GLY A CA 1
ATOM 1431 C C . GLY A 1 190 ? 7.971 -12.924 -19.877 1.00 93.88 190 GLY A C 1
ATOM 1432 O O . GLY A 1 190 ? 7.668 -12.918 -21.065 1.00 93.88 190 GLY A O 1
ATOM 1433 N N . ALA A 1 191 ? 8.985 -12.206 -19.389 1.00 97.50 191 ALA A N 1
ATOM 1434 C CA . ALA A 1 191 ? 9.961 -11.495 -20.198 1.00 97.50 191 ALA A CA 1
ATOM 1435 C C . ALA A 1 191 ? 11.378 -11.643 -19.620 1.00 97.50 191 ALA A C 1
ATOM 1437 O O . ALA A 1 191 ? 11.572 -11.890 -18.423 1.00 97.50 191 ALA A O 1
ATOM 1438 N N . THR A 1 192 ? 12.376 -11.469 -20.484 1.00 98.31 192 THR A N 1
ATOM 1439 C CA . THR A 1 192 ? 13.789 -11.424 -20.097 1.00 98.31 192 THR A CA 1
ATOM 1440 C C . THR A 1 192 ? 14.108 -10.069 -19.485 1.00 98.31 192 THR A C 1
ATOM 1442 O O . THR A 1 192 ? 13.792 -9.038 -20.072 1.00 98.31 192 THR A O 1
ATOM 1445 N N . LEU A 1 193 ? 14.756 -10.058 -18.322 1.00 98.62 193 LEU A N 1
ATOM 1446 C CA . LEU A 1 193 ? 15.268 -8.833 -17.713 1.00 98.62 193 LEU A CA 1
ATOM 1447 C C . LEU A 1 193 ? 16.230 -8.099 -18.670 1.00 98.62 193 LEU A C 1
ATOM 1449 O O . LEU A 1 193 ? 17.198 -8.709 -19.131 1.00 98.62 193 LEU A O 1
ATOM 1453 N N . PRO A 1 194 ? 16.009 -6.806 -18.964 1.00 98.31 194 PRO A N 1
ATOM 1454 C CA . PRO A 1 194 ? 16.898 -6.050 -19.835 1.00 98.31 194 PRO A CA 1
ATOM 1455 C C . PRO A 1 194 ? 18.213 -5.755 -19.112 1.00 98.31 194 PRO A C 1
ATOM 1457 O O . PRO A 1 194 ? 18.213 -5.400 -17.934 1.00 98.31 194 PRO A O 1
A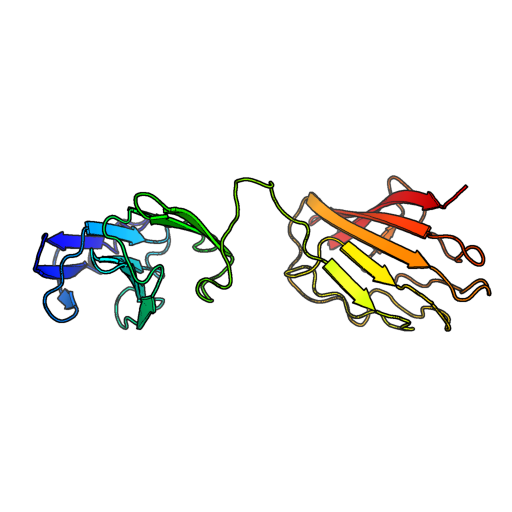TOM 1460 N N . ILE A 1 195 ? 19.328 -5.885 -19.827 1.00 98.38 195 ILE A N 1
ATOM 1461 C CA . ILE A 1 195 ? 20.681 -5.680 -19.279 1.00 98.38 195 ILE A CA 1
ATOM 1462 C C . ILE A 1 195 ? 21.313 -4.354 -19.713 1.00 98.38 195 ILE A C 1
ATOM 1464 O O . ILE A 1 195 ? 22.402 -4.019 -19.261 1.00 98.38 195 ILE A O 1
ATOM 1468 N N . THR A 1 196 ? 20.646 -3.601 -20.587 1.00 98.00 196 THR A N 1
ATOM 1469 C CA . THR A 1 196 ? 21.081 -2.279 -21.040 1.00 98.00 196 THR A CA 1
ATOM 1470 C C . THR A 1 196 ? 19.876 -1.374 -21.255 1.00 98.00 196 THR A C 1
ATOM 1472 O O . THR A 1 196 ? 18.807 -1.850 -21.647 1.00 98.00 196 THR A O 1
ATOM 1475 N N . THR A 1 197 ? 20.044 -0.076 -21.024 1.00 98.31 197 THR A N 1
ATOM 1476 C CA . THR A 1 197 ? 19.115 0.936 -21.542 1.00 98.31 197 THR A CA 1
ATOM 1477 C C . THR A 1 197 ? 19.359 1.175 -23.033 1.00 98.31 197 THR A C 1
ATOM 1479 O O . THR A 1 197 ? 20.382 0.751 -23.586 1.00 98.31 197 THR A O 1
ATOM 1482 N N . VAL A 1 198 ? 18.413 1.858 -23.680 1.00 96.19 198 VAL A N 1
ATOM 1483 C CA . VAL A 1 198 ? 18.579 2.390 -25.035 1.00 96.19 198 VAL A CA 1
ATOM 1484 C C . VAL A 1 198 ? 18.658 3.914 -24.948 1.00 96.19 198 VAL A C 1
ATOM 1486 O O . VAL A 1 198 ? 17.757 4.503 -24.346 1.00 96.19 198 VAL A O 1
ATOM 1489 N N . PRO A 1 199 ? 19.678 4.545 -25.569 1.00 97.19 199 PRO A N 1
ATOM 1490 C CA . PRO A 1 199 ? 19.924 5.975 -25.448 1.00 97.19 199 PRO A CA 1
ATOM 1491 C C . PRO A 1 199 ? 18.676 6.831 -25.649 1.00 97.19 199 PRO A C 1
ATOM 1493 O O . PRO A 1 199 ? 18.000 6.718 -26.673 1.00 97.19 199 PRO A O 1
ATOM 1496 N N . SER A 1 200 ? 18.405 7.706 -24.680 1.00 95.75 200 SER A N 1
ATOM 1497 C CA . SER A 1 200 ? 17.316 8.692 -24.710 1.00 95.75 200 SER A CA 1
ATOM 1498 C C . SER A 1 200 ? 15.911 8.110 -24.905 1.00 95.75 200 SER A C 1
ATOM 1500 O O . SER A 1 200 ? 15.017 8.829 -25.348 1.00 95.75 200 SER A O 1
ATOM 1502 N N . LYS A 1 201 ? 15.697 6.837 -24.558 1.00 96.69 201 LYS A N 1
ATOM 1503 C CA . LYS A 1 201 ? 14.382 6.193 -24.597 1.00 96.69 201 LYS A CA 1
ATOM 1504 C C . LYS A 1 201 ? 13.975 5.704 -23.221 1.00 96.69 201 LYS A C 1
ATOM 1506 O O . LYS A 1 201 ? 14.786 5.126 -22.495 1.00 96.69 201 LYS A O 1
ATOM 1511 N N . TYR A 1 202 ? 12.701 5.872 -22.876 1.00 97.38 202 TYR A N 1
ATOM 1512 C CA . TYR A 1 202 ? 12.164 5.203 -21.700 1.00 97.38 202 TYR A CA 1
ATOM 1513 C C . TYR A 1 202 ? 12.118 3.692 -21.918 1.00 97.38 202 TYR A C 1
ATOM 1515 O O . TYR A 1 202 ? 11.486 3.194 -22.849 1.00 97.38 202 TYR A O 1
ATOM 1523 N N . LEU A 1 203 ? 12.746 2.968 -20.998 1.00 98.31 203 LEU A N 1
ATOM 1524 C CA . LEU A 1 203 ? 12.613 1.533 -20.798 1.00 98.31 203 LEU A CA 1
ATOM 1525 C C . LEU A 1 203 ? 11.595 1.278 -19.681 1.00 98.31 203 LEU A C 1
ATOM 1527 O O . LEU A 1 203 ? 11.751 1.772 -18.564 1.0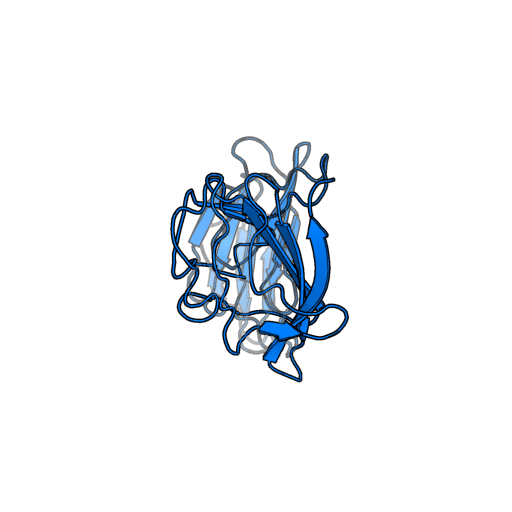0 98.31 203 LEU A O 1
ATOM 1531 N N . TYR A 1 204 ? 10.575 0.480 -19.972 1.00 98.44 204 TYR A N 1
ATOM 1532 C CA . TYR A 1 204 ? 9.529 0.056 -19.048 1.00 98.44 204 TYR A CA 1
ATOM 1533 C C . TYR A 1 204 ? 9.693 -1.425 -18.736 1.00 98.44 204 TYR A C 1
ATOM 1535 O O . TYR A 1 204 ? 9.660 -2.262 -19.637 1.00 98.44 204 TYR A O 1
ATOM 1543 N N . VAL A 1 205 ? 9.801 -1.757 -17.452 1.00 98.62 205 VAL A N 1
ATOM 1544 C CA . VAL A 1 205 ? 9.888 -3.137 -16.972 1.00 98.62 205 VAL A CA 1
ATOM 1545 C C . VAL A 1 205 ? 8.800 -3.368 -15.938 1.00 98.62 205 VAL A C 1
ATOM 1547 O O . VAL A 1 205 ? 8.710 -2.649 -14.943 1.00 98.62 205 VAL A O 1
ATOM 1550 N N . ASN A 1 206 ? 7.940 -4.348 -16.194 1.00 98.50 206 ASN A N 1
ATOM 1551 C CA . ASN A 1 206 ? 6.806 -4.667 -15.337 1.00 98.50 206 ASN A CA 1
ATOM 1552 C C . ASN A 1 206 ? 7.035 -5.994 -14.626 1.00 98.50 206 ASN A C 1
ATOM 1554 O O . ASN A 1 206 ? 7.390 -6.998 -15.249 1.00 98.50 206 ASN A O 1
ATOM 1558 N N . PHE A 1 207 ? 6.756 -5.986 -13.328 1.00 98.69 207 PHE A N 1
ATOM 1559 C CA . PHE A 1 207 ? 6.962 -7.109 -12.435 1.00 98.69 207 PHE A CA 1
ATOM 1560 C C . PHE A 1 207 ? 5.685 -7.500 -11.703 1.00 98.69 207 PHE A C 1
ATOM 1562 O O . PHE A 1 207 ? 4.836 -6.652 -11.412 1.00 98.69 207 PHE A O 1
ATOM 1569 N N . ILE A 1 208 ? 5.596 -8.782 -11.355 1.00 98.31 208 ILE A N 1
ATOM 1570 C CA . ILE A 1 208 ? 4.647 -9.309 -10.374 1.00 98.31 208 ILE A CA 1
ATOM 1571 C C . ILE A 1 208 ? 5.440 -10.060 -9.303 1.00 98.31 208 ILE A C 1
ATOM 1573 O O . ILE A 1 208 ? 6.287 -10.883 -9.636 1.00 98.31 208 ILE A O 1
ATOM 1577 N N . TYR A 1 209 ? 5.191 -9.787 -8.024 1.00 98.25 209 TYR A N 1
ATOM 1578 C CA . TYR A 1 209 ? 5.848 -10.517 -6.944 1.00 98.25 209 TYR A CA 1
ATOM 1579 C C . TYR A 1 209 ? 5.264 -11.922 -6.788 1.00 98.25 209 TYR A C 1
ATOM 1581 O O . TYR A 1 209 ? 4.045 -12.094 -6.702 1.00 98.25 209 TYR A O 1
ATOM 1589 N N . ASN A 1 210 ? 6.147 -12.911 -6.711 1.00 96.75 210 ASN A N 1
ATOM 1590 C CA . ASN A 1 210 ? 5.828 -14.313 -6.504 1.00 96.75 210 ASN A CA 1
ATOM 1591 C C . ASN A 1 210 ? 6.366 -14.749 -5.141 1.00 96.75 210 ASN A C 1
ATOM 1593 O O . ASN A 1 210 ? 7.575 -14.903 -4.955 1.00 96.75 210 ASN A O 1
ATOM 1597 N N . SER A 1 211 ? 5.468 -14.964 -4.179 1.00 95.00 211 SER A N 1
ATOM 1598 C CA . SER A 1 211 ? 5.863 -15.328 -2.814 1.00 95.00 211 SER A CA 1
ATOM 1599 C C . SER A 1 211 ? 6.392 -16.759 -2.687 1.00 95.00 211 SER A C 1
ATOM 1601 O O . SER A 1 211 ? 6.988 -17.085 -1.668 1.00 95.00 211 SER A O 1
ATOM 1603 N N . THR A 1 212 ? 6.177 -17.630 -3.680 1.00 96.50 212 THR A N 1
ATOM 1604 C CA . THR A 1 212 ? 6.716 -19.001 -3.668 1.00 96.50 212 THR A CA 1
ATOM 1605 C C . THR A 1 212 ? 8.211 -19.008 -3.966 1.00 96.50 212 THR A C 1
ATOM 1607 O O . THR A 1 212 ? 8.958 -19.757 -3.343 1.00 96.50 212 THR A O 1
ATOM 1610 N N . THR A 1 213 ? 8.655 -18.175 -4.909 1.00 96.56 213 THR A N 1
ATOM 1611 C CA . THR A 1 213 ? 10.075 -18.038 -5.267 1.00 96.56 213 THR A CA 1
ATOM 1612 C C . THR A 1 213 ? 10.751 -16.857 -4.580 1.00 96.56 213 THR A C 1
ATOM 1614 O O . THR A 1 213 ? 11.964 -16.708 -4.694 1.00 96.56 213 THR A O 1
ATOM 1617 N N . SER A 1 214 ? 9.986 -16.024 -3.872 1.00 96.44 214 SER A N 1
ATOM 1618 C CA . SER A 1 214 ? 10.435 -14.776 -3.249 1.00 96.44 214 SER A CA 1
ATOM 1619 C C . SER A 1 214 ? 11.085 -13.804 -4.243 1.00 96.44 214 SER A C 1
ATOM 1621 O O . SER A 1 214 ? 12.011 -13.076 -3.888 1.00 96.44 214 SER A O 1
ATOM 1623 N N . THR A 1 215 ? 10.595 -13.777 -5.488 1.00 98.19 215 THR A N 1
ATOM 1624 C CA . THR A 1 215 ? 11.138 -12.946 -6.576 1.00 98.19 215 THR A CA 1
ATOM 1625 C C . THR A 1 215 ? 10.090 -12.032 -7.195 1.00 98.19 215 THR A C 1
ATOM 1627 O O . THR A 1 215 ? 8.910 -12.364 -7.285 1.00 98.19 215 THR A O 1
ATOM 1630 N N . TRP A 1 216 ? 10.546 -10.882 -7.682 1.00 98.69 216 TRP A N 1
ATOM 1631 C CA . TRP A 1 216 ? 9.828 -10.050 -8.637 1.00 98.69 216 TRP A CA 1
ATOM 1632 C C . TRP A 1 216 ? 9.998 -10.639 -10.035 1.00 98.69 216 TRP A C 1
ATOM 1634 O O . TRP A 1 216 ? 11.058 -10.536 -10.659 1.00 98.69 216 TRP A O 1
ATOM 1644 N N . ASP A 1 217 ? 8.943 -11.281 -10.515 1.00 98.69 217 ASP A N 1
ATOM 1645 C CA . ASP A 1 217 ? 8.916 -11.971 -11.793 1.00 98.69 217 ASP A CA 1
ATOM 1646 C C . ASP A 1 217 ? 8.683 -10.955 -12.920 1.00 98.69 217 ASP A C 1
ATOM 1648 O O . ASP A 1 217 ? 7.655 -10.275 -12.964 1.00 98.69 217 ASP A O 1
ATOM 1652 N N . CYS A 1 218 ? 9.656 -10.826 -13.826 1.00 98.56 218 CYS A N 1
ATOM 1653 C CA . CYS A 1 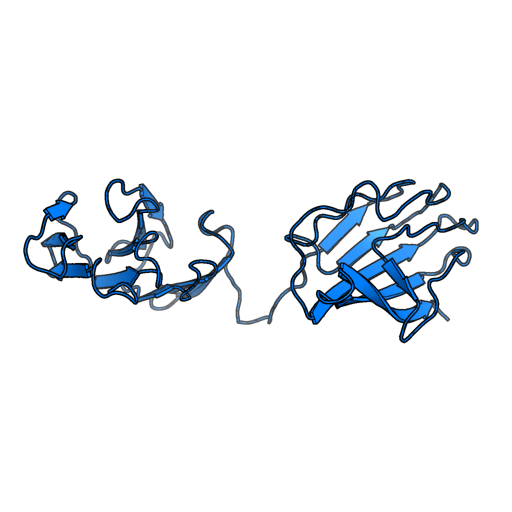218 ? 9.568 -9.951 -14.993 1.00 98.56 218 CYS A CA 1
ATOM 1654 C C . CYS A 1 218 ? 8.544 -10.518 -15.976 1.00 98.56 218 CYS A C 1
ATOM 1656 O O . CYS A 1 218 ? 8.724 -11.620 -16.504 1.00 98.56 218 CYS A O 1
ATOM 1658 N N . ILE A 1 219 ? 7.471 -9.770 -16.226 1.00 98.31 219 ILE A N 1
ATOM 1659 C CA . ILE A 1 219 ? 6.369 -10.202 -17.095 1.00 98.31 219 ILE A CA 1
ATOM 1660 C C . ILE A 1 219 ? 6.339 -9.470 -18.434 1.00 98.31 219 ILE A C 1
ATOM 1662 O O . ILE A 1 219 ? 5.805 -10.009 -19.397 1.00 98.31 219 ILE A O 1
ATOM 1666 N N . LEU A 1 220 ? 6.883 -8.253 -18.503 1.00 98.19 220 LEU A N 1
ATOM 1667 C CA . LEU A 1 220 ? 6.883 -7.448 -19.720 1.00 98.19 220 LEU A CA 1
ATOM 1668 C C . LEU A 1 220 ? 8.019 -6.429 -19.700 1.00 98.19 220 LEU A C 1
ATOM 1670 O O . LEU A 1 220 ? 8.237 -5.753 -18.693 1.00 98.19 220 LEU A O 1
ATOM 1674 N N . VAL A 1 221 ? 8.670 -6.281 -20.853 1.00 98.25 221 VAL A N 1
ATOM 1675 C CA . VAL A 1 221 ? 9.648 -5.231 -21.144 1.00 98.25 221 VAL A CA 1
ATOM 1676 C C . VAL A 1 221 ? 9.207 -4.508 -22.410 1.00 98.25 221 VAL A C 1
ATOM 1678 O O . VAL A 1 221 ? 8.887 -5.155 -23.405 1.00 98.25 221 VAL A O 1
ATOM 1681 N N . ALA A 1 222 ? 9.183 -3.181 -22.374 1.00 97.56 222 ALA A N 1
ATOM 1682 C CA . ALA A 1 222 ? 8.885 -2.340 -23.528 1.00 97.56 222 ALA A CA 1
ATOM 1683 C C . ALA A 1 222 ? 9.775 -1.098 -23.514 1.00 97.56 222 ALA A C 1
ATOM 1685 O O . ALA A 1 222 ? 10.238 -0.677 -22.458 1.00 97.56 222 ALA A O 1
ATOM 1686 N N . GLN A 1 223 ? 9.990 -0.496 -24.677 1.00 94.75 223 GLN A N 1
ATOM 1687 C CA . GLN A 1 223 ? 10.712 0.765 -24.805 1.00 94.75 223 GLN A CA 1
ATOM 1688 C C . GLN A 1 223 ? 9.972 1.708 -25.748 1.00 94.75 223 GLN A C 1
ATOM 1690 O O . GLN A 1 223 ? 9.150 1.256 -26.548 1.00 94.75 223 GLN A O 1
ATOM 1695 N N . GLU A 1 224 ? 10.276 2.998 -25.666 1.00 90.56 224 GLU A N 1
ATOM 1696 C CA . GLU A 1 224 ? 9.758 3.980 -26.619 1.00 90.56 224 GLU A CA 1
ATOM 1697 C C . GLU A 1 224 ? 10.173 3.656 -28.064 1.00 90.56 224 GLU A C 1
ATOM 1699 O O . GLU A 1 224 ? 11.270 3.142 -28.332 1.00 90.56 224 GLU A O 1
ATOM 1704 N N . ALA A 1 225 ? 9.248 3.934 -28.988 1.00 82.69 225 ALA A N 1
ATOM 1705 C CA . ALA A 1 225 ? 9.414 3.696 -30.421 1.00 82.69 225 ALA A CA 1
ATOM 1706 C C . ALA A 1 225 ? 10.607 4.465 -31.000 1.00 82.69 225 ALA A C 1
ATOM 1708 O O . ALA A 1 225 ? 10.946 5.558 -30.502 1.00 82.69 225 ALA A O 1
#

Sequence (225 aa):
MSSSGQYQLAIVYGTTIYISSNYGQTWTVIGAPDYFISVAMSASGQIQLAVNTTGLIYVSLDFGLTWNSYMIHPSSSATFVCISPDGSTIYTSVDSVGIYRSFSTKIFRGRANITNGLIPRTNTVASSATPTINVDLTDIFTITALATDITSFTTNLTGTAYNGQRLTVRILDNGVARSITWGTSFASRGATLPITTVPSKYLYVNFIYNSTTSTWDCILVAQEA